Protein AF-M1CXF5-F1 (afdb_monomer)

Structure (mmCIF, N/CA/C/O backbone):
data_AF-M1CXF5-F1
#
_entry.id   AF-M1CXF5-F1
#
loop_
_atom_site.group_PDB
_atom_site.id
_atom_site.type_symbol
_atom_site.label_atom_id
_atom_site.label_alt_id
_atom_site.label_comp_id
_atom_site.label_asym_id
_a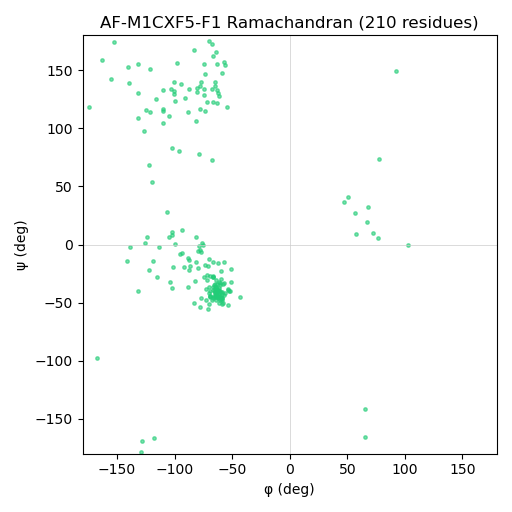tom_site.label_entity_id
_atom_site.label_seq_id
_atom_site.pdbx_PDB_ins_code
_atom_site.Cartn_x
_atom_site.Cartn_y
_atom_site.Cartn_z
_atom_site.occupancy
_atom_site.B_iso_or_equiv
_atom_site.auth_seq_id
_atom_site.auth_comp_id
_atom_site.auth_asym_id
_atom_site.auth_atom_id
_atom_site.pdbx_PDB_model_num
ATOM 1 N N . MET A 1 1 ? 1.920 -16.937 -15.731 1.00 43.12 1 MET A N 1
ATOM 2 C CA . MET A 1 1 ? 2.975 -15.925 -15.963 1.00 43.12 1 MET A CA 1
ATOM 3 C C . MET A 1 1 ? 2.474 -14.984 -17.051 1.00 43.12 1 MET A C 1
ATOM 5 O O . MET A 1 1 ? 1.756 -15.456 -17.922 1.00 43.12 1 MET A O 1
ATOM 9 N N . GLY A 1 2 ? 2.684 -13.674 -16.898 1.00 56.12 2 GLY A N 1
ATOM 10 C CA . GLY A 1 2 ? 1.892 -12.614 -17.543 1.00 56.12 2 GLY A CA 1
ATOM 11 C C . GLY A 1 2 ? 0.545 -12.399 -16.844 1.00 56.12 2 GLY A C 1
ATOM 12 O O . GLY A 1 2 ? -0.491 -12.877 -17.303 1.00 56.12 2 GLY A O 1
ATOM 13 N N . GLY A 1 3 ? 0.564 -11.775 -15.659 1.00 66.88 3 GLY A N 1
ATOM 14 C CA . GLY A 1 3 ? -0.661 -11.498 -14.896 1.00 66.88 3 GLY A CA 1
ATOM 15 C C . GLY A 1 3 ? -1.566 -10.565 -15.686 1.00 66.88 3 GLY A C 1
ATOM 16 O O . GLY A 1 3 ? -1.095 -9.556 -16.183 1.00 66.88 3 GLY A O 1
ATOM 17 N N . LYS A 1 4 ? -2.847 -10.890 -15.845 1.00 78.56 4 LYS A N 1
ATOM 18 C CA . LYS A 1 4 ? -3.780 -9.999 -16.541 1.00 78.56 4 LYS A CA 1
ATOM 19 C C . LYS A 1 4 ? -4.181 -8.856 -15.606 1.00 78.56 4 LYS A C 1
ATOM 21 O O . LYS A 1 4 ? -4.436 -9.126 -14.432 1.00 78.56 4 LYS A O 1
ATOM 26 N N . PRO A 1 5 ? -4.294 -7.611 -16.097 1.00 81.62 5 PRO A N 1
ATOM 27 C CA . PRO A 1 5 ? -4.850 -6.520 -15.310 1.00 81.62 5 PRO A CA 1
ATOM 28 C C . PRO A 1 5 ? -6.236 -6.887 -14.786 1.00 81.62 5 PRO A C 1
ATOM 30 O O . PRO A 1 5 ? -7.158 -7.164 -15.551 1.00 81.62 5 PRO A O 1
ATOM 33 N N . THR A 1 6 ? -6.359 -6.918 -13.462 1.00 82.19 6 THR A N 1
ATOM 34 C CA . THR A 1 6 ? -7.580 -7.345 -12.763 1.00 82.19 6 THR A CA 1
ATOM 35 C C . THR A 1 6 ? -8.555 -6.193 -12.527 1.00 82.19 6 THR A C 1
ATOM 37 O O . THR A 1 6 ? -9.686 -6.419 -12.113 1.00 82.19 6 THR A O 1
ATOM 40 N N . GLY A 1 7 ? -8.106 -4.950 -12.744 1.00 80.12 7 GLY A N 1
ATOM 41 C CA . GLY A 1 7 ? -8.813 -3.739 -12.324 1.00 80.12 7 GLY A CA 1
ATOM 42 C C . GLY A 1 7 ? -8.692 -3.435 -10.825 1.00 80.12 7 GLY A C 1
ATOM 43 O O . GLY A 1 7 ? -9.315 -2.494 -10.351 1.00 80.12 7 GLY A O 1
ATOM 44 N N . ARG A 1 8 ? -7.889 -4.199 -10.068 1.00 85.19 8 ARG A N 1
ATOM 45 C CA . ARG A 1 8 ? -7.800 -4.110 -8.597 1.00 85.19 8 ARG A CA 1
ATOM 46 C C . ARG A 1 8 ? -6.513 -3.442 -8.109 1.00 85.19 8 ARG A C 1
ATOM 48 O O . ARG A 1 8 ? -6.020 -3.782 -7.043 1.00 85.19 8 ARG A O 1
ATOM 55 N N . PHE A 1 9 ? -5.929 -2.543 -8.908 1.00 87.69 9 PHE A N 1
ATOM 56 C CA . PHE A 1 9 ? -4.638 -1.886 -8.627 1.00 87.69 9 PHE A CA 1
ATOM 57 C C . PHE A 1 9 ? -3.454 -2.859 -8.423 1.00 87.69 9 PHE A C 1
ATOM 59 O O . PHE A 1 9 ? -2.367 -2.455 -8.047 1.00 87.69 9 PHE A O 1
ATOM 66 N N . THR A 1 10 ? -3.624 -4.153 -8.690 1.00 92.00 10 THR A N 1
ATOM 67 C CA . THR A 1 10 ? -2.583 -5.178 -8.555 1.00 92.00 10 THR A CA 1
ATOM 68 C C . THR A 1 10 ? -2.850 -6.334 -9.524 1.00 92.00 10 THR A C 1
ATOM 70 O O . THR A 1 10 ? -3.890 -6.373 -10.192 1.00 92.00 10 THR A O 1
ATOM 73 N N . ASN A 1 11 ? -1.936 -7.298 -9.621 1.00 91.75 11 ASN A N 1
ATOM 74 C CA . ASN A 1 11 ? -2.091 -8.469 -10.494 1.00 91.75 11 ASN A CA 1
ATOM 75 C C . ASN A 1 11 ? -3.040 -9.548 -9.949 1.00 91.75 11 ASN A C 1
ATOM 77 O O . ASN A 1 11 ? -3.301 -10.502 -10.679 1.00 91.75 11 ASN A O 1
ATOM 81 N N . ALA A 1 12 ? -3.541 -9.421 -8.713 1.00 92.19 12 ALA A N 1
ATOM 82 C CA . ALA A 1 12 ? -4.518 -10.338 -8.114 1.00 92.19 12 ALA A CA 1
ATOM 83 C C . ALA A 1 12 ? -5.142 -9.789 -6.809 1.00 92.19 12 ALA A C 1
ATOM 85 O O . ALA A 1 12 ? -6.103 -9.012 -6.865 1.00 92.19 12 ALA A O 1
ATOM 86 N N . LYS A 1 13 ? -4.628 -10.194 -5.638 1.00 93.62 13 LYS A N 1
ATOM 87 C CA . LYS A 1 13 ? -5.158 -9.805 -4.319 1.00 93.62 13 LYS A CA 1
ATOM 88 C C . LYS A 1 13 ? -4.546 -8.493 -3.822 1.00 93.62 13 LYS A C 1
ATOM 90 O O . LYS A 1 13 ? -3.335 -8.293 -3.868 1.00 93.62 13 LYS A O 1
ATOM 95 N N . THR A 1 14 ? -5.405 -7.607 -3.335 1.00 93.56 14 THR A N 1
ATOM 96 C CA . THR A 1 14 ? -5.056 -6.351 -2.661 1.00 93.56 14 THR A CA 1
ATOM 97 C C . THR A 1 14 ? -4.744 -6.612 -1.182 1.00 93.56 14 THR A C 1
ATOM 99 O O . THR A 1 14 ? -5.109 -7.673 -0.664 1.00 93.56 14 THR A O 1
ATOM 102 N N . PRO A 1 15 ? -4.154 -5.648 -0.449 1.00 93.88 15 PRO A N 1
ATOM 103 C CA . PRO A 1 15 ? -3.938 -5.792 0.989 1.00 93.88 15 PRO A CA 1
ATOM 104 C C . PRO A 1 15 ? -5.201 -6.148 1.770 1.00 93.88 15 PRO A C 1
ATOM 106 O O . PRO A 1 15 ? -5.146 -6.994 2.655 1.00 93.88 15 PRO A O 1
ATOM 109 N N . SER A 1 16 ? -6.353 -5.558 1.423 1.00 92.94 16 SER A N 1
ATOM 110 C CA . SER A 1 16 ? -7.601 -5.864 2.125 1.00 92.94 16 SER A CA 1
ATOM 111 C C . SER A 1 16 ? -8.042 -7.306 1.916 1.00 92.94 16 SER A C 1
ATOM 113 O O . SER A 1 16 ? -8.577 -7.892 2.848 1.00 92.94 16 SER A O 1
ATOM 115 N N . ASP A 1 17 ? -7.800 -7.883 0.732 1.00 94.94 17 ASP A N 1
ATOM 116 C CA . ASP A 1 17 ? -8.117 -9.292 0.467 1.00 94.94 17 ASP A CA 1
ATOM 117 C C . ASP A 1 17 ? -7.207 -10.219 1.253 1.00 94.94 17 ASP A C 1
ATOM 119 O O . ASP A 1 17 ? -7.678 -11.177 1.849 1.00 94.94 17 ASP A O 1
ATOM 123 N N . LEU A 1 18 ? -5.906 -9.923 1.255 1.00 95.69 18 LEU A N 1
ATOM 124 C CA . LEU A 1 18 ? -4.920 -10.718 1.977 1.00 95.69 18 LEU A CA 1
ATOM 125 C C . LEU A 1 18 ? -5.231 -10.719 3.476 1.00 95.69 18 LEU A C 1
ATOM 127 O O . LEU A 1 18 ? -5.290 -11.785 4.071 1.00 95.69 18 LEU A O 1
ATOM 131 N N . ILE A 1 19 ? -5.544 -9.560 4.063 1.00 93.38 19 ILE A N 1
ATOM 132 C CA . ILE A 1 19 ? -5.895 -9.459 5.486 1.00 93.38 19 ILE A CA 1
ATOM 133 C C . ILE A 1 19 ? -7.115 -10.324 5.828 1.00 93.38 19 ILE A C 1
ATOM 135 O O . ILE A 1 19 ? -7.050 -11.113 6.764 1.00 93.38 19 ILE A O 1
ATOM 139 N N . VAL A 1 20 ? -8.230 -10.216 5.093 1.00 93.50 20 VAL A N 1
ATOM 140 C CA . VAL A 1 20 ? -9.425 -11.024 5.422 1.00 93.50 20 VAL 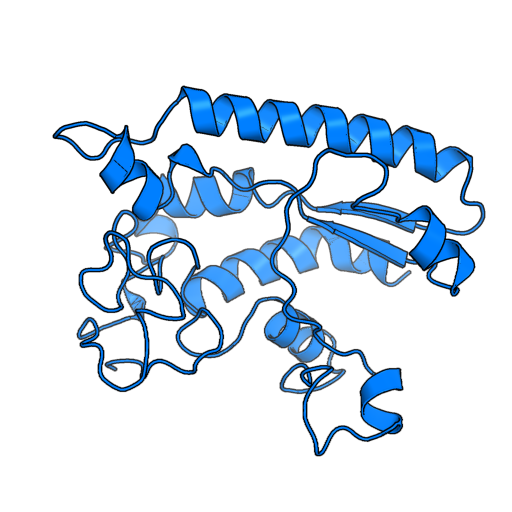A CA 1
ATOM 141 C C . VAL A 1 20 ? -9.247 -12.508 5.139 1.00 93.50 20 VAL A C 1
ATOM 143 O O . VAL A 1 20 ? -9.888 -13.322 5.804 1.00 93.50 20 VAL A O 1
ATOM 146 N N . ASN A 1 21 ? -8.381 -12.853 4.188 1.00 94.56 21 ASN A N 1
ATOM 147 C CA . ASN A 1 21 ? -8.044 -14.233 3.875 1.00 94.56 21 ASN A CA 1
ATOM 148 C C . ASN A 1 21 ? -7.226 -14.866 5.006 1.00 94.56 21 ASN A C 1
ATOM 150 O O . ASN A 1 21 ? -7.631 -15.895 5.537 1.00 94.56 21 ASN A O 1
ATOM 154 N N . GLU A 1 22 ? -6.154 -14.199 5.443 1.00 92.75 22 GLU A N 1
ATOM 155 C CA . GLU A 1 22 ? -5.297 -14.659 6.546 1.00 92.75 22 GLU A CA 1
ATOM 156 C C . GLU A 1 22 ? -6.052 -14.719 7.885 1.00 92.75 22 GLU A C 1
ATOM 158 O O . GLU A 1 22 ? -5.787 -15.579 8.720 1.00 92.75 22 GLU A O 1
ATOM 163 N N . LEU A 1 23 ? -7.049 -13.849 8.086 1.00 91.81 23 LEU A N 1
ATOM 164 C CA . LEU A 1 23 ? -7.933 -13.899 9.256 1.00 91.81 23 LEU A CA 1
ATOM 165 C C . LEU A 1 23 ? -9.039 -14.967 9.156 1.00 91.81 23 LEU A C 1
ATOM 167 O O . LEU A 1 23 ? -9.846 -15.089 10.076 1.00 91.81 23 LEU A O 1
ATOM 171 N N . GLY A 1 24 ? -9.123 -15.716 8.052 1.00 93.94 24 GLY A N 1
ATOM 172 C CA . GLY A 1 24 ? -10.146 -16.744 7.840 1.00 93.94 24 GLY A CA 1
ATOM 173 C C . GLY A 1 24 ? -11.572 -16.196 7.692 1.00 93.94 24 GLY A C 1
ATOM 174 O O . GLY A 1 24 ? -12.534 -16.935 7.885 1.00 93.94 24 GLY A O 1
ATOM 175 N N . ILE A 1 25 ? -11.726 -14.908 7.367 1.00 93.50 25 ILE A N 1
ATOM 176 C CA . ILE A 1 25 ? -13.029 -14.234 7.267 1.00 93.50 25 ILE A CA 1
ATOM 177 C C . ILE A 1 25 ? -13.666 -14.488 5.897 1.00 93.50 25 ILE A C 1
ATOM 179 O O . ILE A 1 25 ? -14.838 -14.851 5.811 1.00 93.50 25 ILE A O 1
ATOM 183 N N . LYS A 1 26 ? -12.913 -14.257 4.815 1.00 93.94 26 LYS A N 1
ATOM 184 C CA . LYS A 1 26 ? -13.350 -14.486 3.427 1.00 93.94 26 LYS A CA 1
ATOM 185 C C . LYS A 1 26 ? -12.151 -14.534 2.485 1.00 93.94 26 LYS A C 1
ATOM 187 O O . LYS A 1 26 ? -11.094 -13.997 2.793 1.00 93.94 26 LYS A O 1
ATOM 192 N N . GLU A 1 27 ? -12.317 -15.144 1.313 1.00 93.06 27 GLU A N 1
ATOM 193 C CA . GLU A 1 27 ? -11.209 -15.285 0.361 1.00 93.06 27 GLU A CA 1
ATOM 194 C C . GLU A 1 27 ? -10.773 -13.946 -0.262 1.00 93.06 27 GLU A C 1
ATOM 196 O O . GLU A 1 27 ? -9.575 -13.715 -0.459 1.00 93.06 27 GLU A O 1
ATOM 201 N N . VAL A 1 28 ? -11.753 -13.097 -0.587 1.00 92.81 28 VAL A N 1
ATOM 202 C CA . VAL A 1 28 ? -11.601 -11.803 -1.262 1.00 92.81 28 VAL A CA 1
ATOM 203 C C . VAL A 1 28 ? -12.548 -10.801 -0.605 1.00 92.81 28 VAL A C 1
ATOM 205 O O . VAL A 1 28 ? -13.693 -11.128 -0.296 1.00 92.81 28 VAL A O 1
ATOM 208 N N . MET A 1 29 ? -12.076 -9.575 -0.399 1.00 93.81 29 MET A N 1
ATOM 209 C CA . MET A 1 29 ? -12.869 -8.479 0.135 1.00 93.81 29 MET A CA 1
ATOM 210 C C . MET A 1 29 ? -13.886 -7.998 -0.904 1.00 93.81 29 MET A C 1
ATOM 212 O O . MET A 1 29 ? -13.516 -7.562 -1.998 1.00 93.81 29 MET A O 1
ATOM 216 N N . SER A 1 30 ? -15.169 -8.031 -0.544 1.00 94.00 30 SER A N 1
ATOM 217 C CA . SER A 1 30 ? -16.257 -7.535 -1.388 1.00 94.00 30 SER A CA 1
ATOM 218 C C . SER A 1 30 ? -16.137 -6.023 -1.594 1.00 94.00 30 SER A C 1
ATOM 220 O O . SER A 1 30 ? -15.815 -5.287 -0.659 1.00 94.00 30 SER A O 1
ATOM 222 N N . ALA A 1 31 ? -16.409 -5.541 -2.806 1.00 91.75 31 ALA A N 1
ATOM 223 C CA . ALA A 1 31 ? -16.462 -4.108 -3.074 1.00 91.75 31 ALA A CA 1
ATOM 224 C C . ALA A 1 31 ? -17.791 -3.529 -2.568 1.00 91.75 31 ALA A C 1
ATOM 226 O O . ALA A 1 31 ? -18.849 -4.104 -2.802 1.00 91.75 31 ALA A O 1
ATOM 227 N N . TYR A 1 32 ? -17.751 -2.374 -1.905 1.00 91.62 32 TYR A N 1
ATOM 228 C CA . TYR A 1 32 ? -18.950 -1.727 -1.361 1.00 91.62 32 TYR A CA 1
ATOM 229 C C . TYR A 1 32 ? -19.975 -1.350 -2.446 1.00 91.62 32 TYR A C 1
ATOM 231 O O . TYR A 1 32 ? -21.174 -1.373 -2.199 1.00 91.62 32 TYR A O 1
ATOM 239 N N . LEU A 1 33 ? -19.502 -1.015 -3.651 1.00 90.88 33 LEU A N 1
ATOM 240 C CA . LEU A 1 33 ? -20.344 -0.642 -4.794 1.00 90.88 33 LEU A CA 1
ATOM 241 C C . LEU A 1 33 ? -20.681 -1.826 -5.719 1.00 90.88 33 LEU A C 1
ATOM 243 O O . LEU A 1 33 ? -21.143 -1.607 -6.837 1.00 90.88 33 LEU A O 1
ATOM 247 N N . ASP A 1 34 ? -20.426 -3.068 -5.298 1.00 91.38 34 ASP A N 1
ATOM 248 C CA . ASP A 1 34 ? -20.822 -4.248 -6.071 1.00 91.38 34 ASP A CA 1
ATOM 249 C C . ASP A 1 34 ? -22.363 -4.357 -6.111 1.00 91.38 34 ASP A C 1
ATOM 251 O O . ASP A 1 34 ? -22.988 -4.429 -5.049 1.00 91.38 34 ASP A O 1
ATOM 255 N N . PRO A 1 35 ? -23.006 -4.382 -7.298 1.00 93.69 35 PRO A N 1
ATOM 256 C CA . PRO A 1 35 ? -24.461 -4.509 -7.402 1.00 93.69 35 PRO A CA 1
ATOM 257 C C . PRO A 1 35 ? -25.010 -5.830 -6.836 1.00 93.69 35 PRO A C 1
ATOM 259 O O . PRO A 1 35 ? -26.213 -5.928 -6.601 1.00 93.69 35 PRO A O 1
ATOM 262 N N . TYR A 1 36 ? -24.157 -6.833 -6.612 1.00 94.44 36 TYR A N 1
ATOM 263 C CA . TYR A 1 36 ? -24.523 -8.123 -6.023 1.00 94.44 36 TYR A CA 1
ATOM 264 C C . TYR A 1 36 ? -24.141 -8.248 -4.541 1.00 94.44 36 TYR A C 1
ATOM 266 O O . TYR A 1 36 ? -24.257 -9.335 -3.968 1.00 94.44 36 TYR A O 1
ATOM 274 N N . LEU A 1 37 ? -23.695 -7.159 -3.905 1.00 94.75 37 LEU A N 1
ATOM 275 C CA . LEU A 1 37 ? -23.328 -7.145 -2.493 1.00 94.75 37 LEU A CA 1
ATOM 276 C C . LEU A 1 37 ? -24.532 -7.489 -1.606 1.00 94.75 37 LEU A C 1
ATOM 278 O O . LEU A 1 37 ? -25.586 -6.854 -1.683 1.00 94.75 37 LEU A O 1
ATOM 282 N N . ARG A 1 38 ? -24.375 -8.467 -0.711 1.00 93.94 38 ARG A N 1
ATOM 283 C CA . ARG A 1 38 ? -25.417 -8.843 0.252 1.00 93.94 38 ARG A CA 1
ATOM 284 C C . ARG A 1 38 ? -25.148 -8.193 1.600 1.00 93.94 38 ARG A C 1
ATOM 286 O O . ARG A 1 38 ? -24.009 -7.927 1.976 1.00 93.94 38 ARG A O 1
ATOM 293 N N . VAL A 1 39 ? -26.202 -8.031 2.397 1.00 92.75 39 VAL A N 1
ATOM 294 C CA . VAL A 1 39 ? -26.096 -7.504 3.770 1.00 92.75 39 VAL A CA 1
ATOM 295 C C . VAL A 1 39 ? -25.139 -8.337 4.634 1.00 92.75 39 VAL A C 1
ATOM 297 O O . VAL A 1 39 ? -24.426 -7.790 5.470 1.00 92.75 39 VAL A O 1
ATOM 300 N N . GLU A 1 40 ? -25.061 -9.650 4.410 1.00 91.94 40 GLU A N 1
ATOM 301 C CA . GLU A 1 40 ? -24.116 -10.525 5.120 1.00 91.94 40 GLU A CA 1
ATOM 302 C C . GLU A 1 40 ? -22.647 -10.236 4.776 1.00 91.94 40 GLU A C 1
ATOM 304 O O . GLU A 1 40 ? -21.757 -10.400 5.614 1.00 91.94 40 GLU A O 1
ATOM 309 N N . ASP A 1 41 ? -22.385 -9.730 3.571 1.00 92.38 41 ASP A N 1
ATOM 310 C CA . ASP A 1 41 ? -21.040 -9.349 3.158 1.00 92.38 41 ASP A CA 1
ATOM 311 C C . ASP A 1 41 ? -20.589 -8.072 3.899 1.00 92.38 41 ASP A C 1
ATOM 313 O O . ASP A 1 41 ? -19.411 -7.961 4.243 1.00 92.38 41 ASP A O 1
ATOM 317 N N . LEU A 1 42 ? -21.524 -7.171 4.254 1.00 91.81 42 LEU A N 1
ATOM 318 C CA . LEU A 1 42 ? -21.254 -5.982 5.083 1.00 91.81 42 LEU A CA 1
ATOM 319 C C . LEU A 1 42 ? -20.769 -6.354 6.489 1.00 91.81 42 LEU A C 1
ATOM 321 O O . LEU A 1 42 ? -19.862 -5.711 7.016 1.00 91.81 42 LEU A O 1
ATOM 325 N N . LYS A 1 43 ? -21.336 -7.410 7.088 1.00 90.12 43 LYS A N 1
ATOM 326 C CA . LYS A 1 43 ? -20.975 -7.861 8.446 1.00 90.12 43 LYS A CA 1
ATOM 327 C C . LYS A 1 43 ? -19.544 -8.390 8.531 1.00 90.12 43 LYS A C 1
ATOM 329 O O . LYS A 1 43 ? -18.925 -8.332 9.586 1.00 90.12 43 LYS A O 1
ATOM 334 N N . THR A 1 44 ? -19.026 -8.898 7.417 1.00 91.44 44 THR A N 1
ATOM 335 C CA . THR A 1 44 ? -17.684 -9.483 7.302 1.00 91.44 44 THR A CA 1
ATOM 336 C C . THR A 1 44 ? -16.684 -8.530 6.633 1.00 91.44 44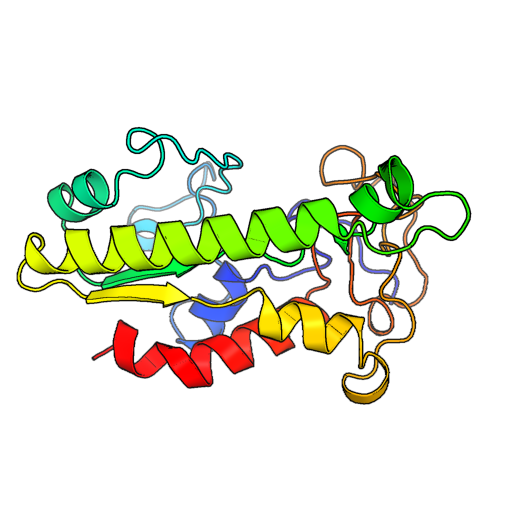 THR A C 1
ATOM 338 O O . THR A 1 44 ? -15.570 -8.934 6.304 1.00 91.44 44 THR A O 1
ATOM 341 N N . GLY A 1 45 ? -17.065 -7.260 6.442 1.00 90.31 45 GLY A N 1
ATOM 342 C CA . GLY A 1 45 ? -16.219 -6.198 5.901 1.00 90.31 45 GLY A CA 1
ATOM 343 C C . GLY A 1 45 ? -16.314 -6.026 4.383 1.00 90.31 45 GLY A C 1
ATOM 344 O O . GLY A 1 45 ? -16.535 -6.981 3.634 1.00 90.31 45 GLY A O 1
ATOM 345 N N . VAL A 1 46 ? -16.116 -4.785 3.935 1.00 93.62 46 VAL A N 1
ATOM 346 C CA . VAL A 1 46 ? -16.159 -4.366 2.526 1.00 93.62 46 VAL A CA 1
ATOM 347 C C . VAL A 1 46 ? -15.066 -3.349 2.217 1.00 93.62 46 VAL A C 1
ATOM 349 O O . VAL A 1 46 ? -14.636 -2.592 3.087 1.00 93.62 46 VAL A O 1
ATOM 352 N N . SER A 1 47 ? -14.633 -3.311 0.958 1.00 91.31 47 SER A N 1
ATOM 353 C CA . SER A 1 47 ? -13.695 -2.318 0.440 1.00 91.31 47 SER A CA 1
ATOM 354 C C . SER A 1 47 ? -14.439 -1.221 -0.309 1.00 91.31 47 SER A C 1
ATOM 356 O O . SER A 1 47 ? -15.145 -1.483 -1.281 1.00 91.31 47 SER A O 1
ATOM 358 N N . PHE A 1 48 ? -14.248 0.026 0.113 1.00 87.62 48 PHE A N 1
ATOM 359 C CA . PHE A 1 48 ? -14.794 1.195 -0.581 1.00 87.62 48 PHE A CA 1
ATOM 360 C C . PHE A 1 48 ? -13.939 1.626 -1.780 1.00 87.62 48 PHE A C 1
ATOM 362 O O . PHE A 1 48 ? -14.412 2.407 -2.597 1.00 87.62 48 PHE A O 1
ATOM 369 N N . ALA A 1 49 ? -12.692 1.138 -1.876 1.00 78.44 49 ALA A N 1
ATOM 370 C CA . ALA A 1 49 ? -11.727 1.498 -2.922 1.00 78.44 49 ALA A CA 1
ATOM 371 C C . ALA A 1 49 ? -11.620 3.020 -3.177 1.00 78.44 49 ALA A C 1
ATOM 373 O O . ALA A 1 49 ? -11.465 3.467 -4.312 1.00 78.44 49 ALA A O 1
ATOM 374 N N . SER A 1 50 ? -11.727 3.822 -2.113 1.00 70.19 50 SER A N 1
ATOM 375 C CA . SER A 1 50 ? -11.673 5.280 -2.203 1.00 70.19 50 SER A CA 1
ATOM 376 C C . SER A 1 50 ? -10.228 5.766 -2.295 1.00 70.19 50 SER A C 1
ATOM 378 O O . SER A 1 50 ? -9.375 5.359 -1.505 1.00 70.19 50 SER A O 1
ATOM 380 N N . GLY A 1 51 ? -9.964 6.648 -3.259 1.00 61.34 51 GLY A N 1
ATOM 381 C CA . GLY A 1 51 ? -8.697 7.349 -3.419 1.00 61.34 51 GLY A CA 1
ATOM 382 C C . GLY A 1 51 ? -8.836 8.800 -2.972 1.00 61.34 51 GLY A C 1
ATOM 383 O O . GLY A 1 51 ? -9.498 9.594 -3.633 1.00 61.34 51 GLY A O 1
ATOM 384 N N . GLY A 1 52 ? -8.197 9.151 -1.860 1.00 55.84 52 GLY A N 1
ATOM 385 C CA . GLY A 1 52 ? -8.110 10.523 -1.372 1.00 55.84 52 GLY A CA 1
ATOM 386 C C . GLY A 1 52 ? -7.188 10.590 -0.163 1.00 55.84 52 GLY A C 1
ATOM 387 O O . GLY A 1 52 ? -7.447 9.951 0.850 1.00 55.84 52 GLY A O 1
ATOM 388 N N . CYS A 1 53 ? -6.093 11.340 -0.270 1.00 48.69 53 CYS A N 1
ATOM 389 C CA . CYS A 1 53 ? -5.225 11.658 0.857 1.00 48.69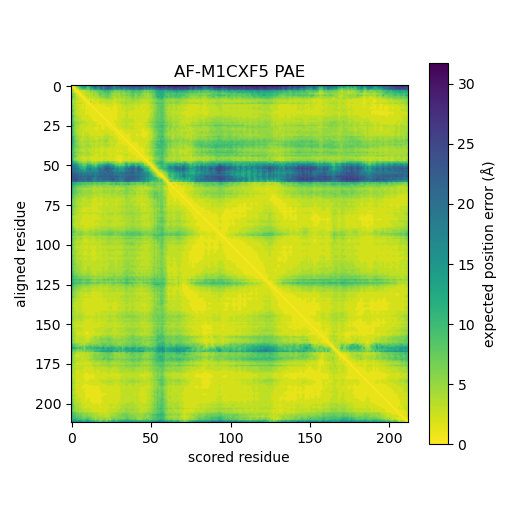 53 CYS A CA 1
ATOM 390 C C . CYS A 1 53 ? -5.390 13.145 1.180 1.00 48.69 53 CYS A C 1
ATOM 392 O O . CYS A 1 53 ? -4.900 14.010 0.457 1.00 48.69 53 CYS A O 1
ATOM 394 N N . GLY A 1 54 ? -6.110 13.455 2.251 1.00 50.81 54 GLY A N 1
ATOM 395 C CA . GLY A 1 54 ? -6.112 14.792 2.826 1.00 50.81 54 GLY A CA 1
ATOM 396 C C . GLY A 1 54 ? -5.399 14.760 4.171 1.00 50.81 54 GLY A C 1
ATOM 397 O O . GLY A 1 54 ? -5.660 13.891 4.998 1.00 50.81 54 GLY A O 1
ATOM 398 N N . PHE A 1 55 ? -4.489 15.708 4.396 1.00 51.50 55 PHE A N 1
ATOM 399 C CA . PHE A 1 55 ? -4.029 16.051 5.748 1.00 51.50 55 PHE A CA 1
ATOM 400 C C . PHE A 1 55 ? -5.058 16.939 6.473 1.00 51.50 55 PHE A C 1
ATOM 402 O O . PHE A 1 55 ? -4.881 17.274 7.640 1.00 51.50 55 PHE A O 1
ATOM 409 N N . ASP A 1 56 ? -6.133 17.341 5.785 1.00 52.72 56 ASP A N 1
ATOM 410 C CA . ASP A 1 56 ? -7.218 18.097 6.395 1.00 52.72 56 ASP A CA 1
ATOM 411 C C . ASP A 1 56 ? -7.883 17.224 7.479 1.00 52.72 56 ASP A C 1
ATOM 413 O O . ASP A 1 56 ? -8.380 16.137 7.154 1.00 52.72 56 ASP A O 1
ATOM 417 N N . PRO A 1 57 ? -7.920 17.674 8.747 1.00 50.41 57 PRO A N 1
ATOM 418 C CA . PRO A 1 57 ? -8.609 16.986 9.839 1.00 50.41 57 PRO A CA 1
ATOM 419 C C . PRO A 1 57 ? -10.069 16.613 9.528 1.00 50.41 57 PRO A C 1
ATOM 421 O O . PRO A 1 57 ? -10.613 15.706 10.150 1.00 50.41 57 PRO A O 1
ATOM 424 N N . GLN A 1 58 ? -10.699 17.275 8.553 1.00 46.03 58 GLN A N 1
ATOM 425 C CA . GLN A 1 58 ? -12.057 16.987 8.087 1.00 46.03 58 GLN A CA 1
ATOM 426 C C . GLN A 1 58 ? -12.137 15.785 7.130 1.00 46.03 58 GLN A C 1
ATOM 428 O O . GLN A 1 58 ? -13.206 15.203 6.969 1.00 46.03 58 GLN A O 1
ATOM 433 N N . THR A 1 59 ? -11.027 15.386 6.499 1.00 51.44 59 THR A N 1
ATOM 434 C CA . THR A 1 59 ? -11.000 14.338 5.455 1.00 51.44 59 THR A CA 1
ATOM 435 C C . THR A 1 59 ? -10.729 12.928 5.982 1.00 51.44 59 THR A C 1
ATOM 437 O O . THR A 1 59 ? -11.080 11.955 5.321 1.00 51.44 59 THR A O 1
ATOM 440 N N . SER A 1 60 ? -10.174 12.790 7.191 1.00 59.84 60 SER A N 1
ATOM 441 C CA . SER A 1 60 ? -9.991 11.500 7.873 1.00 59.84 60 SER A CA 1
ATOM 442 C C . SER A 1 60 ? -10.692 11.510 9.228 1.00 59.84 60 SER A C 1
ATOM 444 O O . SER A 1 60 ? -10.066 11.507 10.286 1.00 59.84 60 SER A O 1
ATOM 446 N N . SER A 1 61 ? -12.025 11.547 9.230 1.00 69.38 61 SER A N 1
ATOM 447 C CA . SER A 1 61 ? -12.746 11.574 10.502 1.00 69.38 61 SER A CA 1
ATOM 448 C C . SER A 1 61 ? -12.814 10.182 11.134 1.00 69.38 61 SER A C 1
ATOM 450 O O . SER A 1 61 ? -13.838 9.500 11.122 1.00 69.38 61 SER A O 1
ATOM 452 N N . ILE A 1 62 ? -11.702 9.767 11.747 1.00 78.19 62 ILE A N 1
ATOM 453 C CA . ILE A 1 62 ? -11.645 8.644 12.694 1.00 78.19 62 ILE A CA 1
ATOM 454 C C . ILE A 1 62 ? -12.726 8.823 13.777 1.00 78.19 62 ILE A C 1
ATOM 456 O O . ILE A 1 62 ? -13.318 7.850 14.241 1.00 78.19 62 ILE A O 1
ATOM 460 N N . ALA A 1 63 ? -13.040 10.075 14.127 1.00 78.38 63 ALA A N 1
ATOM 461 C CA . ALA A 1 63 ? -14.139 10.418 15.018 1.00 78.38 63 ALA A CA 1
ATOM 462 C C . ALA A 1 63 ? -15.521 10.030 14.453 1.00 78.38 63 ALA A C 1
ATOM 464 O O . ALA A 1 63 ? -16.343 9.525 15.212 1.00 78.38 63 ALA A O 1
ATOM 465 N N . GLU A 1 64 ? -15.789 10.206 13.153 1.00 83.62 64 GLU A N 1
ATOM 466 C CA . GLU A 1 64 ? -17.036 9.726 12.530 1.00 83.62 64 GLU A CA 1
ATOM 467 C C . GLU A 1 64 ? -17.106 8.194 12.537 1.00 83.62 64 GLU A C 1
ATOM 469 O O . GLU A 1 64 ? -18.115 7.637 12.965 1.00 83.62 64 GLU A O 1
ATOM 474 N N . LEU A 1 65 ? -16.024 7.492 12.168 1.00 86.12 65 LEU A N 1
ATOM 475 C CA . LEU A 1 65 ? -15.989 6.022 12.253 1.00 86.12 65 LEU A CA 1
ATOM 476 C C . LEU A 1 65 ? -16.292 5.538 13.679 1.00 86.12 65 LEU A C 1
ATOM 478 O O . LEU A 1 65 ? -17.065 4.599 13.871 1.00 86.12 65 LEU A O 1
ATOM 482 N N . TYR A 1 66 ? -15.734 6.209 14.687 1.00 87.94 66 TYR A N 1
ATOM 483 C CA . TYR A 1 66 ? -16.003 5.910 16.090 1.00 87.94 66 TYR A CA 1
ATOM 484 C C . TYR A 1 66 ? -17.469 6.157 16.488 1.00 87.94 66 TYR A C 1
ATOM 486 O O . TYR A 1 66 ? -18.064 5.313 17.171 1.00 87.94 66 TYR A O 1
ATOM 494 N N . LYS A 1 67 ? -18.075 7.271 16.045 1.00 88.81 67 LYS A N 1
ATOM 495 C CA . LYS A 1 67 ? -19.508 7.562 16.254 1.00 88.81 67 LYS A CA 1
ATOM 496 C C . LYS A 1 67 ? -20.403 6.498 15.616 1.00 88.81 67 LYS A C 1
ATOM 498 O O . LYS A 1 67 ? -21.419 6.140 16.201 1.00 88.81 67 LYS A O 1
ATOM 503 N N . LEU A 1 68 ? -19.992 5.953 14.471 1.00 89.62 68 LEU A N 1
ATOM 504 C CA . LEU A 1 68 ? -20.663 4.845 13.784 1.00 89.62 68 LEU A CA 1
ATOM 505 C C . LEU A 1 68 ? -20.417 3.472 14.437 1.00 89.62 68 LEU A C 1
ATOM 507 O O . LEU A 1 68 ? -20.918 2.462 13.952 1.00 89.62 68 LEU A O 1
ATOM 511 N N . GLY A 1 69 ? -19.670 3.416 15.545 1.00 91.19 69 GLY A N 1
ATOM 512 C CA . GLY A 1 69 ? -19.467 2.202 16.335 1.00 91.19 69 GLY A CA 1
ATOM 513 C C . GLY A 1 69 ? -18.116 1.518 16.134 1.00 91.19 69 GLY A C 1
ATOM 514 O O . GLY A 1 69 ? -17.851 0.524 16.808 1.00 91.19 69 GLY A O 1
ATOM 515 N N . ALA A 1 70 ? -17.226 2.039 15.282 1.00 90.31 70 ALA A N 1
ATOM 516 C CA . ALA A 1 70 ? -15.884 1.478 15.155 1.00 90.31 70 ALA A CA 1
ATOM 517 C C . ALA A 1 70 ? -15.118 1.610 16.482 1.00 90.31 70 ALA A C 1
ATOM 519 O O . ALA A 1 70 ? -15.115 2.663 17.128 1.00 90.31 70 ALA A O 1
ATOM 520 N N . ARG A 1 71 ? -14.473 0.522 16.910 1.00 92.62 71 ARG A N 1
ATOM 521 C CA . ARG A 1 71 ? -13.654 0.487 18.135 1.00 92.62 71 ARG A CA 1
ATOM 522 C C . ARG A 1 71 ? -12.215 0.073 17.886 1.00 92.62 71 ARG A C 1
ATOM 524 O O . ARG A 1 71 ? -11.365 0.428 18.685 1.00 92.62 71 ARG A O 1
ATOM 531 N N . LYS A 1 72 ? -11.919 -0.621 16.789 1.00 92.81 72 LYS A N 1
ATOM 532 C CA . LYS A 1 72 ? -10.557 -1.010 16.410 1.00 92.81 72 LYS A CA 1
ATOM 533 C C . LYS A 1 72 ? -10.266 -0.411 15.039 1.00 92.81 72 LYS A C 1
ATOM 535 O O . LYS A 1 72 ? -10.954 -0.736 14.075 1.00 92.81 72 LYS A O 1
ATOM 540 N N . ILE A 1 73 ? -9.328 0.532 14.976 1.00 90.75 73 ILE A N 1
ATOM 541 C CA . ILE A 1 73 ? -9.066 1.356 13.792 1.00 90.75 73 ILE A CA 1
ATOM 542 C C . ILE A 1 73 ? -7.561 1.353 13.514 1.00 90.75 73 ILE A C 1
ATOM 544 O O . ILE A 1 73 ? -6.771 1.951 14.245 1.00 90.75 73 ILE A O 1
ATOM 548 N N . GLY A 1 74 ? -7.169 0.677 12.435 1.00 90.88 74 GLY A N 1
ATOM 549 C CA . GLY A 1 74 ? -5.826 0.763 11.871 1.00 90.88 74 GLY A CA 1
ATOM 550 C C . GLY A 1 74 ? -5.763 1.866 10.819 1.00 90.88 74 GLY A C 1
ATOM 551 O O . GLY A 1 74 ? -6.558 1.872 9.881 1.00 90.88 74 GLY A O 1
ATOM 552 N N . VAL A 1 75 ? -4.820 2.793 10.961 1.00 90.56 75 VAL A N 1
ATOM 553 C CA . VAL A 1 75 ? -4.558 3.859 9.990 1.00 90.56 75 VAL A CA 1
ATOM 554 C C . VAL A 1 75 ? -3.219 3.569 9.334 1.00 90.56 75 VAL A C 1
ATOM 556 O O . VAL A 1 75 ? -2.203 3.550 10.017 1.00 90.56 75 VAL A O 1
ATOM 559 N N . PHE A 1 76 ? -3.188 3.332 8.028 1.00 91.19 76 PHE A N 1
ATOM 560 C CA . PHE A 1 76 ? -1.926 3.133 7.317 1.00 91.19 76 PHE A CA 1
ATOM 561 C C . PHE A 1 76 ? -1.194 4.466 7.137 1.00 91.19 76 PHE A C 1
ATOM 563 O O . PHE A 1 76 ? -1.797 5.466 6.749 1.00 91.19 76 PHE A O 1
ATOM 570 N N . GLY A 1 77 ? 0.107 4.478 7.428 1.00 92.31 77 GLY A N 1
ATOM 571 C CA . GLY A 1 77 ? 0.969 5.619 7.139 1.00 92.31 77 GLY A CA 1
ATOM 572 C C . GLY A 1 77 ? 1.169 5.844 5.637 1.00 92.31 77 GLY A C 1
ATOM 573 O O . GLY A 1 77 ? 0.788 5.038 4.794 1.00 92.31 77 GLY A O 1
ATOM 574 N N . VAL A 1 78 ? 1.815 6.949 5.297 1.00 94.00 78 VAL A N 1
ATOM 575 C CA . VAL A 1 78 ? 2.269 7.283 3.950 1.00 94.00 78 VAL A CA 1
ATOM 576 C C . VAL A 1 78 ? 3.506 6.433 3.608 1.00 94.00 78 VAL A C 1
ATOM 578 O O . VAL A 1 78 ? 4.457 6.418 4.395 1.00 94.00 78 VAL A O 1
ATOM 581 N N . PRO A 1 79 ? 3.533 5.732 2.459 1.00 95.75 79 PRO A N 1
ATOM 582 C CA . PRO A 1 79 ? 4.701 4.967 2.012 1.00 95.75 79 PRO A CA 1
ATOM 583 C C . PRO A 1 79 ? 5.860 5.892 1.576 1.00 95.75 79 PRO A C 1
ATOM 585 O O . PRO A 1 79 ? 5.676 7.109 1.518 1.00 95.75 79 PRO A O 1
ATOM 588 N N . PRO A 1 80 ? 7.051 5.368 1.218 1.00 97.50 80 PRO A N 1
ATOM 589 C CA . PRO A 1 80 ? 8.119 6.147 0.580 1.00 97.50 80 PRO A CA 1
ATOM 590 C C . PRO A 1 80 ? 7.723 6.601 -0.837 1.00 97.50 80 PRO A C 1
ATOM 592 O O . PRO A 1 80 ? 8.223 6.083 -1.836 1.00 97.50 80 PRO A O 1
ATOM 595 N N . ILE A 1 81 ? 6.806 7.572 -0.932 1.00 96.12 81 ILE A N 1
ATOM 596 C CA . ILE A 1 81 ? 6.174 8.013 -2.185 1.00 96.12 81 ILE A CA 1
ATOM 597 C C . ILE A 1 81 ? 7.184 8.489 -3.232 1.00 96.12 81 ILE A C 1
ATOM 599 O O . ILE A 1 81 ? 6.990 8.239 -4.418 1.00 96.12 81 ILE A O 1
ATOM 603 N N . GLY A 1 82 ? 8.288 9.113 -2.813 1.00 97.56 82 GLY A N 1
ATOM 604 C CA . GLY A 1 82 ? 9.350 9.573 -3.710 1.00 97.56 82 GLY A CA 1
ATOM 605 C C . GLY A 1 82 ? 10.092 8.428 -4.397 1.00 97.56 82 GLY A C 1
ATOM 606 O O . GLY A 1 82 ? 10.793 8.653 -5.378 1.00 97.56 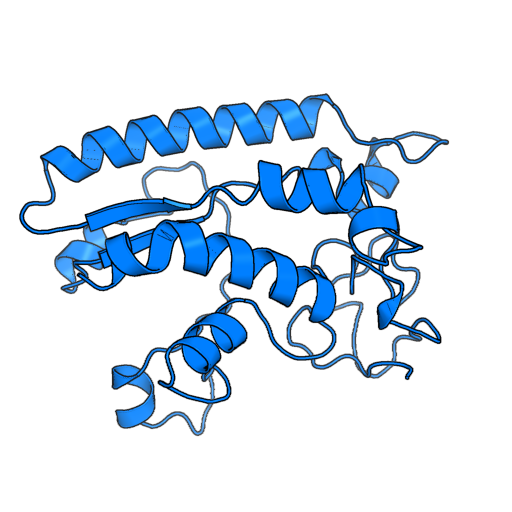82 GLY A O 1
ATOM 607 N N . SER A 1 83 ? 9.922 7.202 -3.902 1.00 97.94 83 SER A N 1
ATOM 608 C CA . SER A 1 83 ? 10.527 5.985 -4.444 1.00 97.94 83 SER A CA 1
ATOM 609 C C . SER A 1 83 ? 9.570 5.182 -5.330 1.00 97.94 83 SER A C 1
ATOM 611 O O . SER A 1 83 ? 9.956 4.132 -5.836 1.00 97.94 83 SER A O 1
ATOM 613 N N . LEU A 1 84 ? 8.331 5.642 -5.532 1.00 97.38 84 LEU A N 1
ATOM 614 C CA . LEU A 1 84 ? 7.380 4.970 -6.421 1.00 97.38 84 LEU A CA 1
ATOM 615 C C . LEU A 1 84 ? 7.758 5.194 -7.894 1.00 97.38 84 LEU A C 1
ATOM 617 O O . LEU A 1 84 ? 8.245 6.282 -8.227 1.00 97.38 84 LEU A O 1
ATOM 621 N N . PRO A 1 85 ? 7.504 4.226 -8.800 1.00 97.62 85 PRO A N 1
ATOM 622 C CA . PRO A 1 85 ? 7.891 4.343 -10.206 1.00 97.62 85 PRO A CA 1
ATOM 623 C C . PRO A 1 85 ? 7.429 5.639 -10.885 1.00 97.62 85 PRO A C 1
ATOM 625 O O . PRO A 1 85 ? 8.220 6.244 -11.610 1.00 97.62 85 PRO A O 1
ATOM 628 N N . ALA A 1 86 ? 6.205 6.103 -10.605 1.00 95.81 86 ALA A N 1
ATOM 629 C CA . ALA A 1 86 ? 5.689 7.369 -11.128 1.00 95.81 86 ALA A CA 1
ATOM 630 C C . ALA A 1 86 ? 6.531 8.573 -10.692 1.00 95.81 86 ALA A C 1
ATOM 632 O O . ALA A 1 86 ? 6.925 9.386 -11.523 1.00 95.81 86 ALA A O 1
ATOM 633 N N . GLN A 1 87 ? 6.856 8.676 -9.401 1.00 96.88 87 GLN A N 1
ATOM 634 C CA . GLN A 1 87 ? 7.610 9.816 -8.869 1.00 96.88 87 GLN A CA 1
ATOM 635 C C . GLN A 1 87 ? 9.064 9.803 -9.338 1.00 96.88 87 GLN A C 1
ATOM 637 O O . GLN A 1 87 ? 9.608 10.843 -9.701 1.00 96.88 87 GLN A O 1
ATOM 642 N N . ARG A 1 88 ? 9.659 8.611 -9.446 1.00 97.56 88 ARG A N 1
ATOM 643 C CA . ARG A 1 88 ? 10.976 8.416 -10.064 1.00 97.56 88 ARG A CA 1
ATOM 644 C C . ARG A 1 88 ? 10.990 8.902 -11.515 1.00 97.56 88 ARG A C 1
ATOM 646 O O . ARG A 1 88 ? 11.930 9.570 -11.927 1.00 97.56 88 ARG A O 1
ATOM 653 N N . THR A 1 89 ? 9.938 8.613 -12.283 1.00 96.94 89 THR A N 1
ATOM 654 C CA . THR A 1 89 ? 9.803 9.076 -13.674 1.00 96.94 89 THR A CA 1
ATOM 655 C C . THR A 1 89 ? 9.578 10.586 -13.774 1.00 96.94 89 THR A C 1
ATOM 657 O O . THR A 1 89 ? 10.185 11.230 -14.622 1.00 96.94 89 THR A O 1
ATOM 660 N N . LEU A 1 90 ? 8.706 11.151 -12.937 1.00 96.19 90 LEU A N 1
ATOM 661 C CA . LEU A 1 90 ? 8.272 12.547 -13.053 1.00 96.19 90 LEU A CA 1
ATOM 662 C C . LEU A 1 90 ? 9.256 13.548 -12.433 1.00 96.19 90 LEU A C 1
ATOM 664 O O . LEU A 1 90 ? 9.350 14.676 -12.908 1.00 96.19 90 LEU A O 1
ATOM 668 N N . ALA A 1 91 ? 9.970 13.153 -11.377 1.00 97.00 91 ALA A N 1
ATOM 669 C CA . ALA A 1 91 ? 10.781 14.063 -10.569 1.00 97.00 91 ALA A CA 1
ATOM 670 C C . ALA A 1 91 ? 12.155 13.493 -10.157 1.00 97.00 91 ALA A C 1
ATOM 672 O O . ALA A 1 91 ? 12.955 14.206 -9.560 1.00 97.00 91 ALA A O 1
ATOM 673 N N . GLY A 1 92 ? 12.478 12.242 -10.508 1.00 96.25 92 GLY A N 1
ATOM 674 C CA . GLY A 1 92 ? 13.752 11.592 -10.164 1.00 96.25 92 GLY A CA 1
ATOM 675 C C . GLY A 1 92 ? 14.944 11.939 -11.069 1.00 96.25 92 GLY A C 1
ATOM 676 O O . GLY A 1 92 ? 16.001 11.316 -10.956 1.00 96.25 92 GLY A O 1
ATOM 677 N N . GLY A 1 93 ? 14.785 12.891 -11.995 1.00 95.62 93 GLY A N 1
ATOM 678 C CA . GLY A 1 93 ? 15.809 13.268 -12.975 1.00 95.62 93 GLY A CA 1
ATOM 679 C C . GLY A 1 93 ? 16.144 12.156 -13.980 1.00 95.62 93 GLY A C 1
ATOM 680 O O . GLY A 1 93 ? 15.428 11.164 -14.107 1.00 95.62 93 GLY A O 1
ATOM 681 N N . PHE A 1 94 ? 17.261 12.306 -14.701 1.00 93.88 94 PHE A N 1
ATOM 682 C CA . PHE A 1 94 ? 17.671 11.358 -15.751 1.00 93.88 94 PHE A CA 1
ATOM 683 C C . PHE A 1 94 ? 17.907 9.932 -15.241 1.00 93.88 94 PHE A C 1
ATOM 685 O O . PHE A 1 94 ? 17.635 8.971 -15.956 1.00 93.88 94 PHE A O 1
ATOM 692 N N . SER A 1 95 ? 18.392 9.783 -14.007 1.00 94.88 95 SER A N 1
ATOM 693 C CA . SER A 1 95 ? 18.621 8.477 -13.379 1.00 94.88 95 SER A CA 1
ATOM 694 C C . SER A 1 95 ? 17.346 7.838 -12.828 1.00 94.88 95 SER A C 1
ATOM 696 O O . SER A 1 95 ? 17.401 6.702 -12.356 1.00 94.88 95 SER A O 1
ATOM 698 N N . ARG A 1 96 ? 16.211 8.556 -12.857 1.00 96.88 96 ARG A N 1
ATOM 699 C CA . ARG A 1 96 ? 14.964 8.166 -12.192 1.00 96.88 96 ARG A CA 1
ATOM 700 C C . ARG A 1 96 ? 15.201 7.810 -10.722 1.00 96.88 96 ARG A C 1
ATOM 702 O O . ARG A 1 96 ? 14.677 6.822 -10.228 1.00 96.88 96 ARG A O 1
ATOM 709 N N . GLY A 1 97 ? 16.040 8.569 -10.022 1.00 97.25 97 GLY A N 1
ATOM 710 C CA . GLY A 1 97 ? 16.324 8.343 -8.606 1.00 97.25 97 GLY A CA 1
ATOM 711 C C . GLY A 1 97 ? 15.091 8.544 -7.720 1.00 97.25 97 GLY A C 1
ATOM 712 O O . GLY A 1 97 ? 14.083 9.110 -8.144 1.00 97.25 97 GLY A O 1
ATOM 713 N N . CYS A 1 98 ? 15.165 8.089 -6.469 1.00 97.75 98 CYS A N 1
ATOM 714 C CA . CYS A 1 98 ? 14.138 8.429 -5.488 1.00 97.75 98 CYS A CA 1
ATOM 715 C C . CYS A 1 98 ? 14.158 9.936 -5.202 1.00 97.75 98 CYS A C 1
ATOM 717 O O . CYS A 1 98 ? 15.224 10.514 -4.990 1.00 97.75 98 CYS A O 1
ATOM 719 N N . VAL A 1 99 ? 12.979 10.549 -5.134 1.00 98.25 99 VAL A N 1
ATOM 720 C CA . VAL A 1 99 ? 12.825 11.974 -4.818 1.00 98.25 99 VAL A CA 1
ATOM 721 C C . VAL A 1 99 ? 12.909 12.159 -3.302 1.00 98.25 99 VAL A C 1
ATOM 723 O O . VAL A 1 99 ? 11.996 11.771 -2.563 1.00 98.25 99 VAL A O 1
ATOM 726 N N . VAL A 1 100 ? 14.029 12.704 -2.826 1.00 97.62 100 VAL A N 1
ATOM 727 C CA . VAL A 1 100 ? 14.361 12.786 -1.393 1.00 97.62 100 VAL A CA 1
ATOM 728 C C . VAL A 1 100 ? 13.346 13.643 -0.643 1.00 97.62 100 VAL A C 1
ATOM 730 O O . VAL A 1 100 ? 12.854 13.236 0.409 1.00 97.62 100 VAL A O 1
ATOM 733 N N . GLU A 1 101 ? 12.971 14.782 -1.214 1.00 98.00 101 GLU A N 1
ATOM 734 C CA . GLU A 1 101 ? 12.041 15.747 -0.630 1.00 98.00 101 GLU A CA 1
ATOM 735 C C . GLU A 1 101 ? 10.659 15.119 -0.407 1.00 98.00 101 GLU A C 1
ATOM 737 O O . GLU A 1 101 ? 10.014 15.352 0.615 1.00 98.00 101 GLU A O 1
ATOM 742 N N . TYR A 1 102 ? 10.210 14.260 -1.328 1.00 97.62 102 TYR A N 1
ATOM 743 C CA . TYR A 1 102 ? 8.909 13.594 -1.226 1.00 97.62 102 TYR A CA 1
ATOM 744 C C . TYR A 1 102 ? 8.922 12.511 -0.143 1.00 97.62 102 TYR A C 1
ATOM 746 O O . TYR A 1 102 ? 7.960 12.369 0.613 1.00 97.62 102 TYR A O 1
ATOM 754 N N . ASN A 1 103 ? 10.029 11.776 -0.018 1.00 98.06 103 ASN A N 1
ATOM 755 C CA . ASN A 1 103 ? 10.218 10.807 1.061 1.00 98.06 103 ASN A CA 1
ATOM 756 C C . ASN A 1 103 ? 10.309 11.491 2.438 1.00 98.06 103 ASN A C 1
ATOM 758 O O . ASN A 1 103 ? 9.728 10.998 3.404 1.00 98.06 103 ASN A O 1
ATOM 762 N N . GLN A 1 104 ? 10.973 12.648 2.534 1.00 97.94 104 GLN A N 1
ATOM 763 C CA . GLN A 1 104 ? 11.000 13.462 3.755 1.00 97.94 104 GLN A CA 1
ATOM 764 C C . GLN A 1 104 ? 9.604 13.981 4.118 1.00 97.94 104 GLN A C 1
ATOM 766 O O . GLN A 1 104 ? 9.192 13.886 5.276 1.00 97.94 104 GLN A O 1
ATOM 771 N N . ALA A 1 105 ? 8.842 14.468 3.134 1.00 96.44 105 ALA A N 1
ATOM 772 C CA . ALA A 1 105 ? 7.464 14.903 3.340 1.00 96.44 105 ALA A CA 1
ATOM 773 C C . ALA A 1 105 ? 6.566 13.755 3.837 1.00 96.44 105 ALA A C 1
ATOM 775 O O . ALA A 1 105 ? 5.778 13.960 4.761 1.00 96.44 105 ALA A O 1
ATOM 776 N N . ALA A 1 106 ? 6.723 12.541 3.297 1.00 95.94 106 ALA A N 1
ATOM 777 C CA . ALA A 1 106 ? 6.001 11.356 3.765 1.00 95.94 106 ALA A CA 1
ATOM 778 C C . ALA A 1 106 ? 6.326 11.004 5.225 1.00 95.94 106 ALA A C 1
ATOM 780 O O . ALA A 1 106 ? 5.417 10.767 6.021 1.00 95.94 106 ALA A O 1
ATOM 781 N N . GLN A 1 107 ? 7.602 11.030 5.617 1.00 97.12 107 GLN A N 1
ATOM 782 C CA . GLN A 1 107 ? 7.999 10.784 7.009 1.00 97.12 107 GLN A CA 1
ATOM 783 C C . GLN A 1 107 ? 7.476 11.866 7.963 1.00 97.12 107 GLN A C 1
ATOM 785 O O . GLN A 1 107 ? 6.996 11.558 9.059 1.00 97.12 107 GLN A O 1
ATOM 790 N N . LEU A 1 108 ? 7.511 13.134 7.542 1.00 95.88 108 LEU A N 1
ATOM 791 C CA . LEU A 1 108 ? 6.939 14.234 8.312 1.00 95.88 108 LEU A CA 1
ATOM 792 C C . LEU A 1 108 ? 5.423 14.069 8.478 1.00 95.88 108 LEU A C 1
ATOM 794 O O . LEU A 1 108 ? 4.905 14.249 9.581 1.00 95.88 108 LEU A O 1
ATOM 798 N N . ALA A 1 109 ? 4.714 13.692 7.411 1.00 93.44 109 ALA A N 1
ATOM 799 C CA . ALA A 1 109 ? 3.287 13.394 7.464 1.00 93.44 109 ALA A CA 1
ATOM 800 C C . ALA A 1 109 ? 2.996 12.244 8.440 1.00 93.44 109 ALA A C 1
ATOM 802 O O . ALA A 1 109 ? 2.128 12.394 9.297 1.00 93.44 109 ALA A O 1
ATOM 803 N N . ASN A 1 110 ? 3.773 11.157 8.398 1.00 94.00 110 ASN A N 1
ATOM 804 C CA . ASN A 1 110 ? 3.647 10.032 9.331 1.00 94.00 110 ASN A CA 1
ATOM 805 C C . ASN A 1 110 ? 3.890 10.437 10.786 1.00 94.00 110 ASN A C 1
ATOM 807 O O . ASN A 1 110 ? 3.168 9.998 11.678 1.00 94.00 110 ASN A O 1
ATOM 811 N N . THR A 1 111 ? 4.856 11.322 11.029 1.00 94.94 111 THR A N 1
ATOM 812 C CA . THR A 1 111 ? 5.149 11.846 12.370 1.00 94.94 111 THR A CA 1
ATOM 813 C C . THR A 1 111 ? 3.970 12.656 12.910 1.00 94.94 111 THR A C 1
ATOM 815 O O . THR A 1 111 ? 3.514 12.435 14.033 1.00 94.94 111 THR A O 1
ATOM 818 N N . LYS A 1 112 ? 3.423 13.563 12.091 1.00 92.06 112 LYS A N 1
ATOM 819 C CA . LYS A 1 112 ? 2.244 14.362 12.455 1.00 92.06 112 LYS A CA 1
ATOM 820 C C . LYS A 1 112 ? 1.004 13.490 12.649 1.00 92.06 112 LYS A C 1
ATOM 822 O O . LYS A 1 112 ? 0.262 13.700 13.604 1.00 92.06 112 LYS A O 1
ATOM 827 N N . LEU A 1 113 ? 0.805 12.496 11.785 1.00 89.94 113 LEU A N 1
ATOM 828 C CA . LEU A 1 113 ? -0.304 11.552 11.877 1.00 89.94 113 LEU A CA 1
ATOM 829 C C . LEU A 1 113 ? -0.213 10.705 13.152 1.00 89.94 113 LEU A C 1
ATOM 831 O O . LEU A 1 113 ? -1.212 10.549 13.848 1.00 89.94 113 LEU A O 1
ATOM 835 N N . SER A 1 114 ? 0.984 10.241 13.517 1.00 91.81 114 SER A N 1
ATOM 836 C CA . SER A 1 114 ? 1.217 9.530 14.779 1.00 91.81 114 SER A CA 1
ATOM 837 C C . SER A 1 114 ? 0.840 10.386 15.989 1.00 91.81 114 SER A C 1
ATOM 839 O O . SER A 1 114 ? 0.158 9.908 16.894 1.00 91.81 114 SER A O 1
ATOM 841 N N . ALA A 1 115 ? 1.249 11.658 16.007 1.00 91.69 115 ALA A N 1
ATOM 842 C CA . ALA A 1 115 ? 0.906 12.580 17.088 1.00 91.69 115 ALA A CA 1
ATOM 843 C C . ALA A 1 115 ? -0.607 12.861 17.152 1.00 91.69 115 ALA A C 1
ATOM 845 O O . ALA A 1 115 ? -1.186 12.884 18.239 1.00 91.69 115 ALA A O 1
ATOM 846 N N . ALA A 1 116 ? -1.260 13.025 15.998 1.00 89.12 116 ALA A N 1
ATOM 847 C CA . ALA A 1 116 ? -2.703 13.226 15.915 1.00 89.12 116 ALA A CA 1
ATOM 848 C C . ALA A 1 116 ? -3.481 12.000 16.421 1.00 89.12 116 ALA A C 1
ATOM 850 O O . ALA A 1 116 ? -4.389 12.150 17.238 1.00 89.12 116 ALA A O 1
ATOM 851 N N . ILE A 1 117 ? -3.083 10.791 16.012 1.00 88.75 117 ILE A N 1
ATOM 852 C CA . ILE A 1 117 ? -3.677 9.532 16.480 1.00 88.75 117 ILE A CA 1
ATOM 853 C C . ILE A 1 117 ? -3.496 9.372 17.994 1.00 88.75 117 ILE A C 1
ATOM 855 O O . ILE A 1 117 ? -4.464 9.060 18.683 1.00 88.75 117 ILE A O 1
ATOM 859 N N . ALA A 1 118 ? -2.302 9.651 18.526 1.00 89.50 118 ALA A N 1
ATOM 860 C CA . ALA A 1 118 ? -2.026 9.576 19.964 1.00 89.50 118 ALA A CA 1
ATOM 861 C C . ALA A 1 118 ? -2.796 10.623 20.791 1.00 89.50 118 ALA A C 1
ATOM 863 O O . ALA A 1 118 ? -3.068 10.416 21.974 1.00 89.50 118 ALA A O 1
ATOM 864 N N . SER A 1 119 ? -3.129 11.769 20.195 1.00 89.44 119 SER A N 1
ATOM 865 C CA . SER A 1 119 ? -4.012 12.760 20.815 1.00 89.44 119 SER A CA 1
ATOM 866 C C . SER A 1 119 ? -5.460 12.272 20.811 1.00 89.44 119 SER A C 1
ATOM 868 O O . SER A 1 119 ? -6.131 12.280 21.843 1.00 89.44 119 SER A O 1
ATOM 870 N N . LEU A 1 120 ? -5.930 11.777 19.663 1.00 87.44 120 LEU A N 1
ATOM 871 C CA . LEU A 1 120 ? -7.301 11.316 19.485 1.00 87.44 120 LEU A CA 1
ATOM 872 C C . LEU A 1 120 ? -7.622 10.091 20.350 1.00 87.44 120 LEU A C 1
ATOM 874 O O . LEU A 1 120 ? -8.703 10.025 20.934 1.00 87.44 120 LEU A O 1
ATOM 878 N N . SER A 1 121 ? -6.676 9.162 20.501 1.00 88.31 121 SER A N 1
ATOM 879 C CA . SER A 1 121 ? -6.846 7.958 21.322 1.00 88.31 121 SER A CA 1
ATOM 880 C C . SER A 1 121 ? -7.142 8.263 22.795 1.00 88.31 121 SER A C 1
ATOM 882 O O . SER A 1 121 ? -7.741 7.437 23.473 1.00 88.31 121 SER A O 1
ATOM 884 N N . LYS A 1 122 ? -6.783 9.454 23.298 1.00 89.75 122 LYS A N 1
ATOM 885 C CA . LYS A 1 122 ? -7.121 9.891 24.666 1.00 89.75 122 LYS A CA 1
ATOM 886 C C . LYS A 1 122 ? -8.604 10.228 24.836 1.00 89.75 122 LYS A C 1
ATOM 888 O O . LYS A 1 122 ? -9.120 10.131 25.943 1.00 89.75 122 LYS A O 1
ATOM 893 N N . ASN A 1 123 ? -9.277 10.620 23.753 1.00 87.81 123 ASN A N 1
ATOM 894 C CA . ASN A 1 123 ? -10.672 11.068 23.767 1.00 87.81 123 ASN A CA 1
ATOM 895 C C . ASN A 1 123 ? -11.650 9.986 23.289 1.00 87.81 123 ASN A C 1
ATOM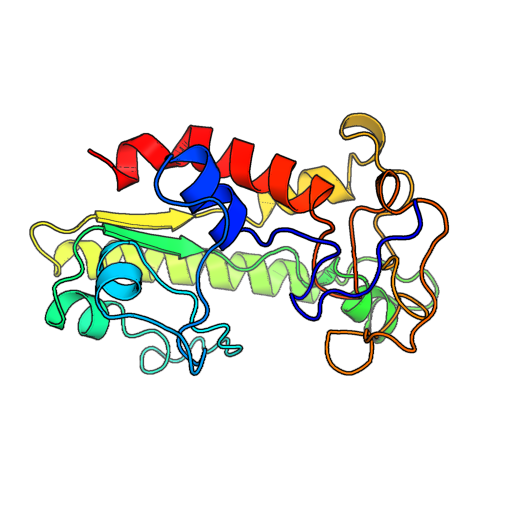 897 O O . ASN A 1 123 ? -12.846 10.070 23.561 1.00 87.81 123 ASN A O 1
ATOM 901 N N . LEU A 1 124 ? -11.161 8.971 22.576 1.00 89.31 124 LEU A N 1
ATOM 902 C CA . LEU A 1 124 ? -11.973 7.861 22.086 1.00 89.31 124 LEU A CA 1
ATOM 903 C C . LEU A 1 124 ? -11.873 6.677 23.053 1.00 89.31 124 LEU A C 1
ATOM 905 O O . LEU A 1 124 ? -11.101 5.738 22.857 1.00 89.31 124 LEU A O 1
ATOM 909 N N . LEU A 1 125 ? -12.642 6.747 24.139 1.00 89.94 125 LEU A N 1
ATOM 910 C CA . LEU A 1 125 ? -12.651 5.709 25.171 1.00 89.94 125 LEU A CA 1
ATOM 911 C C . LEU A 1 125 ? -13.040 4.341 24.593 1.00 89.94 125 LEU A C 1
ATOM 913 O O . LEU A 1 125 ? -13.853 4.243 23.678 1.00 89.94 125 LEU A O 1
ATOM 917 N N . GLN A 1 126 ? -12.472 3.274 25.163 1.00 91.06 126 GLN A N 1
ATOM 918 C CA . GLN A 1 126 ? -12.729 1.886 24.745 1.00 91.06 126 GLN A CA 1
ATOM 919 C C . GLN A 1 126 ? -12.438 1.628 23.256 1.00 91.06 126 GLN A C 1
ATOM 921 O O . GLN A 1 126 ? -13.044 0.751 22.642 1.00 91.06 126 GLN A O 1
ATOM 926 N N . SER A 1 127 ? -11.522 2.397 22.665 1.00 91.69 127 SER A N 1
ATOM 927 C CA . SER A 1 127 ? -11.080 2.193 21.292 1.00 91.69 127 SER A CA 1
ATOM 928 C C . SER A 1 127 ? -9.577 1.956 21.207 1.00 91.69 127 SER A C 1
ATOM 930 O O . SER A 1 127 ? -8.796 2.435 22.028 1.00 91.69 127 SER A O 1
ATOM 932 N N . VAL A 1 128 ? -9.189 1.198 20.190 1.00 92.38 128 VAL A N 1
ATOM 933 C CA . VAL A 1 128 ? -7.815 0.943 19.786 1.00 92.38 128 VAL A CA 1
ATOM 934 C C . VAL A 1 128 ? -7.592 1.667 18.469 1.00 92.38 128 VAL A C 1
ATOM 936 O O . VAL A 1 128 ? -8.208 1.333 17.455 1.00 92.38 128 VAL A O 1
ATOM 939 N N . LEU A 1 129 ? -6.711 2.663 18.489 1.00 91.12 129 LEU A N 1
ATOM 940 C CA . LEU A 1 129 ? -6.254 3.370 17.299 1.00 91.12 129 LEU A CA 1
ATOM 941 C C . LEU A 1 129 ?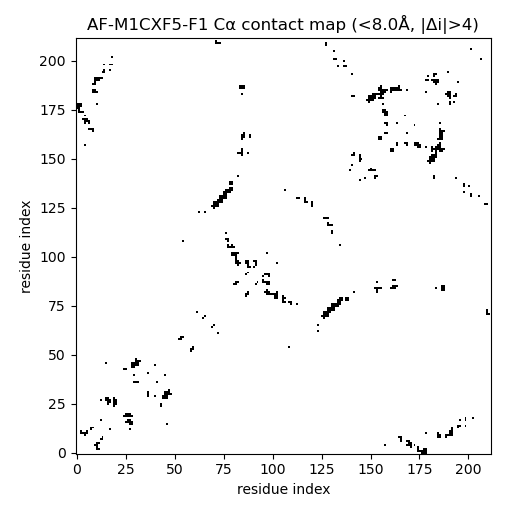 -4.762 3.109 17.128 1.00 91.12 129 LEU A C 1
ATOM 943 O O . LEU A 1 129 ? -3.978 3.373 18.039 1.00 91.12 129 LEU A O 1
ATOM 947 N N . VAL A 1 130 ? -4.369 2.622 15.955 1.00 91.38 130 VAL A N 1
ATOM 948 C CA . VAL A 1 130 ? -2.970 2.303 15.655 1.00 91.38 130 VAL A CA 1
ATOM 949 C C . VAL A 1 130 ? -2.574 2.893 14.313 1.00 91.38 130 VAL A C 1
ATOM 951 O O . VAL A 1 130 ? -3.247 2.670 13.310 1.00 91.38 130 VAL A O 1
ATOM 954 N N . LEU A 1 131 ? -1.442 3.601 14.290 1.00 92.31 131 LEU A N 1
ATOM 955 C CA . LEU A 1 131 ? -0.743 3.915 13.048 1.00 92.31 131 LEU A CA 1
ATOM 956 C C . LEU A 1 131 ? 0.045 2.677 12.592 1.00 92.31 131 LEU A C 1
ATOM 958 O O . LEU A 1 131 ? 0.964 2.222 13.278 1.00 92.31 131 LEU A O 1
ATOM 962 N N . ILE A 1 132 ? -0.314 2.139 11.433 1.00 94.62 132 ILE A N 1
ATOM 963 C CA . ILE A 1 132 ? 0.360 1.017 10.787 1.00 94.62 132 ILE A CA 1
ATOM 964 C C . ILE A 1 132 ? 1.471 1.578 9.903 1.00 94.62 132 ILE A C 1
ATOM 966 O O . ILE A 1 132 ? 1.215 2.267 8.912 1.00 94.62 132 ILE A O 1
ATOM 970 N N . ASP A 1 133 ? 2.714 1.280 10.268 1.00 95.50 133 ASP A N 1
ATOM 971 C CA . ASP A 1 133 ? 3.880 1.667 9.482 1.00 95.50 133 ASP A CA 1
ATOM 972 C C . ASP A 1 133 ? 3.986 0.799 8.227 1.00 95.50 133 ASP A C 1
ATOM 974 O O . ASP A 1 133 ? 4.222 -0.406 8.308 1.00 95.50 133 ASP A O 1
ATOM 978 N N . ILE A 1 134 ? 3.832 1.435 7.068 1.00 95.69 134 ILE A N 1
ATOM 979 C CA . ILE A 1 134 ? 4.098 0.834 5.755 1.00 95.69 134 ILE A CA 1
ATOM 980 C C . ILE A 1 134 ? 5.278 1.494 5.045 1.00 95.69 134 ILE A C 1
ATOM 982 O O . ILE A 1 134 ? 5.641 1.078 3.946 1.00 95.69 134 ILE A O 1
ATOM 986 N N . TYR A 1 135 ? 5.878 2.521 5.654 1.00 97.69 135 TYR A N 1
ATOM 987 C CA . TYR A 1 135 ? 6.991 3.238 5.056 1.00 97.69 135 TYR A CA 1
ATOM 988 C C . TYR A 1 135 ? 8.240 2.359 5.067 1.00 97.69 135 TYR A C 1
ATOM 990 O O . TYR A 1 135 ? 8.823 2.095 4.016 1.00 97.69 135 TYR A O 1
ATOM 998 N N . ASN A 1 136 ? 8.628 1.876 6.251 1.00 97.38 136 ASN A N 1
ATOM 999 C CA . ASN A 1 136 ? 9.862 1.107 6.409 1.00 97.38 136 ASN A CA 1
ATOM 1000 C C . ASN A 1 136 ? 9.796 -0.273 5.739 1.00 97.38 136 ASN A C 1
ATOM 1002 O O . ASN A 1 136 ? 10.744 -0.601 5.025 1.00 97.38 136 ASN A O 1
ATOM 1006 N N . PRO A 1 137 ? 8.702 -1.054 5.879 1.00 97.56 137 PRO A N 1
ATOM 1007 C CA . PRO A 1 137 ? 8.545 -2.306 5.144 1.00 97.56 137 PRO A CA 1
ATOM 1008 C C . PRO A 1 137 ? 8.710 -2.133 3.633 1.00 97.56 137 PRO A C 1
ATOM 1010 O O . PRO A 1 137 ? 9.539 -2.799 3.021 1.00 97.56 137 PRO A O 1
ATOM 1013 N N . LEU A 1 138 ? 7.986 -1.190 3.019 1.00 98.25 138 LEU A N 1
ATOM 1014 C CA . LEU A 1 138 ? 8.083 -0.983 1.575 1.00 98.25 138 LEU A CA 1
ATOM 1015 C C . LEU A 1 138 ? 9.463 -0.460 1.162 1.00 98.25 138 LEU A C 1
ATOM 1017 O O . LEU A 1 138 ? 9.975 -0.863 0.120 1.00 98.25 138 LEU A O 1
ATOM 1021 N N . LEU A 1 139 ? 10.092 0.394 1.974 1.00 98.12 139 LEU A N 1
ATOM 1022 C CA . LEU A 1 139 ? 11.454 0.842 1.705 1.00 98.12 139 LEU A CA 1
ATOM 1023 C C . LEU A 1 139 ? 12.447 -0.330 1.713 1.00 98.12 139 LEU A C 1
ATOM 1025 O O . LEU A 1 139 ? 13.272 -0.392 0.808 1.00 98.12 139 LEU A O 1
ATOM 1029 N N . ASP A 1 140 ? 12.345 -1.274 2.658 1.00 98.19 140 ASP A N 1
ATOM 1030 C CA . ASP A 1 140 ? 13.19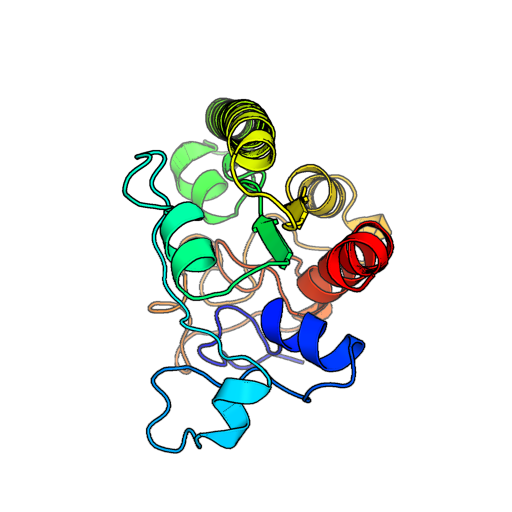5 -2.479 2.697 1.00 98.19 140 ASP A CA 1
ATOM 1031 C C . ASP A 1 140 ? 13.045 -3.315 1.419 1.00 98.19 140 ASP A C 1
ATOM 1033 O O . ASP A 1 140 ? 14.039 -3.761 0.850 1.00 98.19 140 ASP A O 1
ATOM 1037 N N . LEU A 1 141 ? 11.818 -3.464 0.912 1.00 98.44 141 LEU A N 1
ATOM 1038 C CA . LEU A 1 141 ? 11.551 -4.172 -0.344 1.00 98.44 141 LEU A CA 1
ATOM 1039 C C . LEU A 1 141 ? 12.203 -3.477 -1.554 1.00 98.44 141 LEU A C 1
ATOM 1041 O O . LEU A 1 141 ? 12.637 -4.154 -2.485 1.00 98.44 141 LEU A O 1
ATOM 1045 N N . ILE A 1 142 ? 12.287 -2.143 -1.539 1.00 98.38 142 ILE A N 1
ATOM 1046 C CA . ILE A 1 142 ? 12.897 -1.340 -2.610 1.00 98.38 142 ILE A CA 1
ATOM 1047 C C . ILE A 1 142 ? 14.426 -1.376 -2.538 1.00 98.38 142 ILE A C 1
ATOM 1049 O O . ILE A 1 142 ? 15.078 -1.533 -3.567 1.00 98.38 142 ILE A O 1
ATOM 1053 N N . VAL A 1 143 ? 15.016 -1.202 -1.351 1.00 98.00 143 VAL A N 1
ATOM 1054 C CA . VAL A 1 143 ? 16.479 -1.069 -1.209 1.00 98.00 143 VAL A CA 1
ATOM 1055 C C . VAL A 1 143 ? 17.194 -2.413 -1.068 1.00 98.00 143 VAL A C 1
ATOM 1057 O O . VAL A 1 143 ? 18.369 -2.505 -1.408 1.00 98.00 143 VAL A O 1
ATOM 1060 N N . ASN A 1 144 ? 16.486 -3.467 -0.642 1.00 98.12 144 ASN A N 1
ATOM 1061 C CA . ASN A 1 144 ? 17.006 -4.832 -0.518 1.00 98.12 144 ASN A CA 1
ATOM 1062 C C . ASN A 1 144 ? 16.225 -5.834 -1.399 1.00 98.12 144 ASN A C 1
ATOM 1064 O O . ASN A 1 144 ? 15.768 -6.867 -0.903 1.00 98.12 144 ASN A O 1
ATOM 1068 N N . PRO A 1 145 ? 16.069 -5.595 -2.714 1.00 98.00 145 PRO A N 1
ATOM 1069 C CA . PRO A 1 145 ? 15.130 -6.347 -3.548 1.00 98.00 145 PRO A CA 1
ATOM 1070 C C . PRO A 1 145 ? 15.484 -7.834 -3.676 1.00 98.00 145 PRO A C 1
ATOM 1072 O O . PRO A 1 145 ? 14.603 -8.692 -3.620 1.00 98.00 145 PRO A O 1
ATOM 1075 N N . GLN A 1 146 ? 16.778 -8.159 -3.749 1.00 97.31 146 GLN A N 1
ATOM 1076 C CA . GLN A 1 146 ? 17.262 -9.537 -3.886 1.00 97.31 146 GLN A CA 1
ATOM 1077 C C . GLN A 1 146 ? 16.926 -10.403 -2.664 1.00 97.31 146 GLN A C 1
ATOM 1079 O O . GLN A 1 146 ? 16.583 -11.572 -2.818 1.00 97.31 146 GLN A O 1
ATOM 1084 N N . LYS A 1 147 ? 16.928 -9.818 -1.456 1.00 97.62 147 LYS A N 1
ATOM 1085 C CA . LYS A 1 147 ? 16.525 -10.500 -0.212 1.00 97.62 147 LYS A CA 1
ATOM 1086 C C . LYS A 1 147 ? 15.079 -11.005 -0.279 1.00 97.62 147 LYS A C 1
ATOM 1088 O O . LYS A 1 147 ? 14.751 -12.014 0.334 1.00 97.62 147 LYS A O 1
ATOM 1093 N N . HIS A 1 148 ? 14.236 -10.312 -1.041 1.00 97.25 148 HIS A N 1
ATOM 1094 C CA . HIS A 1 148 ? 12.808 -10.597 -1.204 1.00 97.25 148 HIS A CA 1
ATOM 1095 C C . HIS A 1 148 ? 12.484 -11.252 -2.559 1.00 97.25 148 HIS A C 1
ATOM 1097 O O . HIS A 1 148 ? 11.319 -11.448 -2.914 1.00 97.25 148 HIS A O 1
ATOM 1103 N N . GLY A 1 149 ? 13.518 -11.601 -3.334 1.00 97.44 149 GLY A N 1
ATOM 1104 C CA . GLY A 1 149 ? 13.393 -12.227 -4.648 1.00 97.44 149 GLY A CA 1
ATOM 1105 C C . GLY A 1 149 ? 12.787 -11.313 -5.715 1.00 97.44 149 GLY A C 1
ATOM 1106 O O . GLY A 1 149 ? 12.052 -11.807 -6.569 1.00 97.44 149 GLY A O 1
ATOM 1107 N N . PHE A 1 150 ? 13.017 -10.001 -5.644 1.00 98.44 150 PHE A N 1
ATOM 1108 C CA . PHE A 1 150 ? 12.659 -9.051 -6.698 1.00 98.44 150 PHE A CA 1
ATOM 1109 C C . PHE A 1 150 ? 13.881 -8.689 -7.544 1.00 98.44 150 PHE A C 1
ATOM 1111 O O . PHE A 1 150 ? 14.972 -8.466 -7.023 1.00 98.44 150 PHE A O 1
ATOM 1118 N N . GLU A 1 151 ? 13.672 -8.581 -8.854 1.00 98.12 151 GLU A N 1
ATOM 1119 C CA . GLU A 1 151 ? 14.671 -8.107 -9.819 1.00 98.12 151 GLU A CA 1
ATOM 1120 C C . GLU A 1 151 ? 14.376 -6.667 -10.255 1.00 98.12 151 GLU A C 1
ATOM 1122 O O . GLU A 1 151 ? 15.301 -5.897 -10.501 1.00 98.12 151 GLU A O 1
ATOM 1127 N N . VAL A 1 152 ? 13.093 -6.279 -10.307 1.00 98.06 152 VAL A N 1
ATOM 1128 C CA . VAL A 1 152 ? 12.655 -4.952 -10.760 1.00 98.06 152 VAL A CA 1
ATOM 1129 C C . VAL A 1 152 ? 11.800 -4.279 -9.690 1.00 98.06 152 VAL A C 1
ATOM 1131 O O . VAL A 1 152 ? 10.704 -4.736 -9.364 1.00 98.06 152 VAL A O 1
ATOM 1134 N N . VAL A 1 153 ? 12.293 -3.163 -9.152 1.00 98.00 153 VAL A N 1
ATOM 1135 C CA . VAL A 1 153 ? 11.630 -2.392 -8.075 1.00 98.00 153 VAL A CA 1
ATOM 1136 C C . VAL A 1 153 ? 11.385 -0.935 -8.425 1.00 98.00 153 VAL A C 1
ATOM 1138 O O . VAL A 1 153 ? 10.974 -0.130 -7.602 1.00 98.00 153 VAL A O 1
ATOM 1141 N N . ASP A 1 154 ? 11.666 -0.582 -9.663 1.00 97.00 154 ASP A N 1
ATOM 1142 C CA . ASP A 1 154 ? 11.896 0.792 -10.073 1.00 97.00 154 ASP A CA 1
ATOM 1143 C C . ASP A 1 154 ? 10.967 1.178 -11.254 1.00 97.00 154 ASP A C 1
ATOM 1145 O O . ASP A 1 154 ? 10.981 2.307 -11.761 1.00 97.00 154 ASP A O 1
ATOM 1149 N N . LYS A 1 155 ? 10.129 0.214 -11.657 1.00 96.50 155 LYS A N 1
ATOM 1150 C CA . LYS A 1 155 ? 9.213 0.200 -12.793 1.00 96.50 155 LYS A CA 1
ATOM 1151 C C . LYS A 1 155 ? 8.073 -0.789 -12.506 1.00 96.50 155 LYS A C 1
ATOM 1153 O O . LYS A 1 155 ? 8.311 -1.846 -11.922 1.00 96.50 155 LYS A O 1
ATOM 1158 N N . GLY A 1 156 ? 6.855 -0.456 -12.922 1.00 96.00 156 GLY A N 1
ATOM 1159 C CA . GLY A 1 156 ? 5.704 -1.362 -12.879 1.00 96.00 156 GLY A CA 1
ATOM 1160 C C . GLY A 1 156 ? 5.757 -2.452 -13.959 1.00 96.00 156 GLY A C 1
ATOM 1161 O O . GLY A 1 156 ? 6.379 -2.282 -15.007 1.00 96.00 156 GLY A O 1
ATOM 1162 N N . CYS A 1 157 ? 5.083 -3.576 -13.719 1.00 95.75 157 CYS A N 1
ATOM 1163 C CA . CYS A 1 157 ? 4.919 -4.649 -14.705 1.00 95.75 157 CYS A CA 1
ATOM 1164 C C . CYS A 1 157 ? 3.909 -4.299 -15.818 1.00 95.75 157 CYS A C 1
ATOM 1166 O O . CYS A 1 157 ? 4.011 -4.824 -16.924 1.00 95.75 157 CYS A O 1
ATOM 1168 N N . CYS A 1 158 ? 2.919 -3.452 -15.539 1.00 94.00 158 CYS A N 1
ATOM 1169 C CA . CYS A 1 158 ? 1.828 -3.128 -16.454 1.00 94.00 158 CYS A CA 1
ATOM 1170 C C . CYS A 1 158 ? 2.095 -1.870 -17.294 1.00 94.00 158 CYS A C 1
ATOM 1172 O O . CYS A 1 158 ? 2.536 -0.848 -16.768 1.00 94.00 158 CYS A O 1
ATOM 1174 N N . GLY A 1 159 ? 1.750 -1.914 -18.584 1.00 91.50 159 GLY A N 1
ATOM 1175 C CA . GLY A 1 159 ? 1.972 -0.813 -19.524 1.00 91.50 159 GLY A CA 1
ATOM 1176 C C . GLY A 1 159 ? 3.462 -0.547 -19.737 1.00 91.50 159 GLY A C 1
ATOM 1177 O O . GLY A 1 159 ? 4.269 -1.477 -19.768 1.00 91.50 159 GLY A O 1
ATOM 1178 N N . SER A 1 160 ? 3.854 0.724 -19.850 1.00 92.00 160 SER A N 1
ATOM 1179 C CA . SER A 1 160 ? 5.268 1.082 -19.739 1.00 92.00 160 SER A CA 1
ATOM 1180 C C . SER A 1 160 ? 5.780 0.944 -18.306 1.00 92.00 160 SER A C 1
ATOM 1182 O O . SER A 1 160 ? 6.987 0.866 -18.128 1.00 92.00 160 SER A O 1
ATOM 1184 N N . GLY A 1 161 ? 4.912 0.900 -17.289 1.00 90.69 161 GLY A N 1
ATOM 1185 C CA . GLY A 1 161 ? 5.289 0.798 -15.878 1.00 90.69 161 GLY A CA 1
ATOM 1186 C C . GLY A 1 161 ? 5.888 2.081 -15.300 1.00 90.69 161 GLY A C 1
ATOM 1187 O O . GLY A 1 161 ? 6.443 2.057 -14.200 1.00 90.69 161 GLY A O 1
ATOM 1188 N N . MET A 1 162 ? 5.818 3.188 -16.041 1.00 92.12 162 MET A N 1
ATOM 1189 C CA . MET A 1 162 ? 6.500 4.439 -15.704 1.00 92.12 162 MET A CA 1
ATOM 1190 C C . MET A 1 162 ? 5.547 5.463 -15.108 1.00 92.12 162 MET A C 1
ATOM 1192 O O . MET A 1 162 ? 5.953 6.189 -14.205 1.00 92.12 162 MET A O 1
ATOM 1196 N N . ILE A 1 163 ? 4.311 5.519 -15.614 1.00 89.62 163 ILE A N 1
ATOM 1197 C CA . ILE A 1 163 ? 3.266 6.474 -15.201 1.00 89.62 163 ILE A CA 1
ATOM 1198 C C . ILE A 1 163 ? 1.869 5.842 -15.147 1.00 89.62 163 ILE A C 1
ATOM 1200 O O . ILE A 1 163 ? 0.937 6.428 -14.602 1.00 89.62 163 ILE A O 1
ATOM 1204 N N . GLU A 1 164 ? 1.694 4.655 -15.726 1.00 85.25 164 GLU A N 1
ATOM 1205 C CA . GLU A 1 164 ? 0.409 3.979 -15.808 1.00 85.25 164 GLU A CA 1
ATOM 1206 C C . GLU A 1 164 ? -0.065 3.545 -14.421 1.00 85.25 164 GLU A C 1
ATOM 1208 O O . GLU A 1 164 ? 0.691 2.979 -13.633 1.00 85.25 164 GLU A O 1
ATOM 1213 N N . THR A 1 165 ? -1.334 3.812 -14.133 1.00 79.00 165 THR A N 1
ATOM 1214 C CA . THR A 1 165 ? -2.092 3.338 -12.962 1.00 79.00 165 THR A CA 1
ATOM 1215 C C . THR A 1 165 ? -3.396 2.715 -13.453 1.00 79.00 165 THR A C 1
ATOM 1217 O O . THR A 1 165 ? -3.550 2.530 -14.654 1.00 79.00 165 THR A O 1
ATOM 1220 N N . VAL A 1 166 ? -4.363 2.401 -12.589 1.00 67.94 166 VAL A N 1
ATOM 1221 C CA . VAL A 1 166 ? -5.578 1.638 -12.951 1.00 67.94 166 VAL A CA 1
ATOM 1222 C C . VAL A 1 166 ? -6.277 2.008 -14.259 1.00 67.94 166 VAL A C 1
ATOM 1224 O O . VAL A 1 166 ? -6.610 1.103 -15.015 1.00 67.94 166 VAL A O 1
ATOM 1227 N N . ILE A 1 167 ? -6.486 3.288 -14.580 1.00 74.94 167 ILE A N 1
ATOM 1228 C CA . ILE A 1 167 ? -7.172 3.649 -15.838 1.00 74.94 167 ILE A CA 1
ATOM 1229 C C . ILE A 1 167 ? -6.335 3.220 -17.054 1.00 74.94 167 ILE A C 1
ATOM 1231 O O . ILE A 1 167 ? -6.854 2.677 -18.032 1.00 74.94 167 ILE A O 1
ATOM 1235 N N . LEU A 1 168 ? -5.022 3.432 -16.973 1.00 82.38 168 LEU A N 1
ATOM 1236 C CA . LEU A 1 168 ? -4.067 3.135 -18.039 1.00 82.38 168 LEU A CA 1
ATOM 1237 C C . LEU A 1 168 ? -3.565 1.682 -18.007 1.00 82.38 168 LEU A C 1
ATOM 1239 O O . LEU A 1 168 ? -3.075 1.185 -19.016 1.00 82.38 168 LEU A O 1
ATOM 1243 N N . CYS A 1 169 ? -3.708 0.993 -16.877 1.00 86.88 169 CYS A N 1
ATOM 1244 C CA . CYS A 1 169 ? -3.411 -0.418 -16.679 1.00 86.88 169 CYS A CA 1
ATOM 1245 C C . CYS A 1 169 ? -4.716 -1.224 -16.675 1.00 86.88 169 CYS A C 1
ATOM 1247 O O . CYS A 1 169 ? -5.288 -1.545 -15.632 1.00 86.88 169 CYS A O 1
ATOM 1249 N N . ASN A 1 170 ? -5.191 -1.558 -17.869 1.00 85.25 170 ASN A N 1
ATOM 1250 C CA . ASN A 1 170 ? -6.445 -2.267 -18.085 1.00 85.25 170 ASN A CA 1
ATOM 1251 C C . ASN A 1 170 ? -6.222 -3.472 -19.010 1.00 85.25 170 ASN A C 1
ATOM 1253 O O . ASN A 1 170 ? -5.106 -3.734 -19.441 1.00 85.25 170 ASN A O 1
ATOM 1257 N N . LYS A 1 171 ? -7.281 -4.217 -19.343 1.00 84.62 171 LYS A N 1
ATOM 1258 C CA . LYS A 1 171 ? -7.185 -5.450 -20.150 1.00 84.62 171 LYS A CA 1
ATOM 1259 C C . LYS A 1 171 ? -6.521 -5.294 -21.531 1.00 84.62 171 LYS A C 1
ATOM 1261 O O . LYS A 1 171 ? -6.201 -6.307 -22.143 1.00 84.62 171 LYS A O 1
ATOM 1266 N N . TYR A 1 172 ? -6.361 -4.068 -22.030 1.00 86.19 172 TYR A N 1
ATOM 1267 C CA . TYR A 1 172 ? -5.698 -3.760 -23.298 1.00 86.19 172 TYR A CA 1
ATOM 1268 C C . TYR A 1 172 ? -4.215 -3.394 -23.138 1.00 86.19 172 TYR A C 1
ATOM 1270 O O . TYR A 1 172 ? -3.505 -3.267 -24.132 1.00 86.19 172 TYR A O 1
ATOM 1278 N N . SER A 1 173 ? -3.735 -3.225 -21.907 1.00 88.31 173 SER A N 1
ATOM 1279 C CA . SER A 1 173 ? -2.344 -2.897 -21.611 1.00 88.31 173 SER A CA 1
ATOM 1280 C C . SER A 1 173 ? -1.479 -4.155 -21.672 1.00 88.31 173 SER A C 1
ATOM 1282 O O . SER A 1 173 ? -1.828 -5.191 -21.103 1.00 88.31 173 SER A O 1
ATOM 1284 N N . GLY A 1 174 ? -0.322 -4.055 -22.330 1.00 90.25 174 GLY A N 1
ATOM 1285 C CA . GLY A 1 174 ? 0.712 -5.085 -22.247 1.00 90.25 174 GLY A CA 1
ATOM 1286 C C . GLY A 1 174 ? 1.242 -5.226 -20.818 1.00 90.25 174 GLY A C 1
ATOM 1287 O O . GLY A 1 174 ? 1.169 -4.288 -20.020 1.00 90.25 174 GLY A O 1
ATOM 1288 N N . THR A 1 175 ? 1.776 -6.397 -20.490 1.00 93.50 175 THR A N 1
ATOM 1289 C CA . THR A 1 175 ? 2.338 -6.694 -19.167 1.00 93.50 175 THR A CA 1
ATOM 1290 C C . THR A 1 175 ? 3.701 -7.345 -19.316 1.00 93.50 175 THR A C 1
ATOM 1292 O O . THR A 1 175 ? 3.969 -7.995 -20.325 1.00 93.50 175 THR A O 1
ATOM 1295 N N . CYS A 1 176 ? 4.539 -7.226 -18.293 1.00 93.56 176 CYS A N 1
ATOM 1296 C CA . CYS A 1 176 ? 5.786 -7.971 -18.203 1.00 93.56 176 CYS A CA 1
ATOM 1297 C C . CYS A 1 176 ? 5.548 -9.494 -18.291 1.00 93.56 176 CYS A C 1
ATOM 1299 O O . CYS A 1 176 ? 4.473 -9.994 -17.942 1.00 93.56 176 CYS A O 1
ATOM 1301 N N . GLU A 1 177 ? 6.561 -10.235 -18.743 1.00 92.44 177 GLU A N 1
ATOM 1302 C CA . GLU A 1 177 ? 6.483 -11.694 -18.906 1.00 92.44 177 GLU A CA 1
ATOM 1303 C C . GLU A 1 177 ? 6.337 -12.414 -17.556 1.00 92.44 177 GLU A C 1
ATOM 1305 O O . GLU A 1 177 ? 5.484 -13.290 -17.384 1.00 92.44 177 GLU A O 1
ATOM 1310 N N . ASP A 1 178 ? 7.123 -11.994 -16.562 1.00 93.81 178 ASP A N 1
ATOM 1311 C CA . ASP A 1 178 ? 7.149 -12.592 -15.230 1.00 93.81 178 ASP A CA 1
ATOM 1312 C C . ASP A 1 178 ? 6.940 -11.539 -14.134 1.00 93.81 178 ASP A C 1
ATOM 1314 O O . ASP A 1 178 ? 7.862 -10.858 -13.685 1.00 93.81 178 ASP A O 1
ATOM 1318 N N . ASN A 1 179 ? 5.695 -11.435 -13.669 1.00 93.88 179 ASN A N 1
ATOM 1319 C CA . ASN A 1 179 ? 5.309 -10.510 -12.606 1.00 93.88 179 ASN A CA 1
ATOM 1320 C C . ASN A 1 179 ? 5.850 -10.899 -11.221 1.00 93.88 179 ASN A C 1
ATOM 1322 O O . ASN A 1 179 ? 5.812 -10.071 -10.316 1.00 93.88 179 ASN A O 1
ATOM 1326 N N . THR A 1 180 ? 6.380 -12.113 -11.038 1.00 94.94 180 THR A N 1
ATOM 1327 C CA . THR A 1 180 ? 6.942 -12.549 -9.749 1.00 94.94 180 THR A CA 1
ATOM 1328 C C . THR A 1 180 ? 8.294 -11.896 -9.457 1.00 94.94 180 THR A C 1
ATOM 1330 O O . THR A 1 180 ? 8.716 -11.833 -8.299 1.00 94.94 180 THR A O 1
ATOM 1333 N N . LYS A 1 181 ? 8.944 -11.353 -10.491 1.00 97.06 181 LYS A N 1
ATOM 1334 C CA . LYS A 1 181 ? 10.209 -10.611 -10.416 1.00 97.06 181 LYS A CA 1
ATOM 1335 C C . LYS A 1 181 ? 10.025 -9.115 -10.151 1.00 97.06 181 LYS A C 1
ATOM 1337 O O . LYS A 1 181 ? 10.994 -8.437 -9.812 1.00 97.06 181 LYS A O 1
ATOM 1342 N N . TYR A 1 182 ? 8.801 -8.602 -10.284 1.00 97.75 182 TYR A N 1
ATOM 1343 C CA . TYR A 1 182 ? 8.479 -7.185 -10.132 1.00 97.75 182 TYR A CA 1
ATOM 1344 C C . TYR A 1 182 ? 7.877 -6.909 -8.754 1.00 97.75 182 TYR A C 1
ATOM 1346 O O . TYR A 1 182 ? 6.908 -7.553 -8.344 1.00 97.75 182 TYR A O 1
ATOM 1354 N N . LEU A 1 183 ? 8.412 -5.908 -8.053 1.00 98.38 183 LEU A N 1
ATOM 1355 C CA . LEU A 1 183 ? 7.788 -5.399 -6.831 1.00 98.38 183 LEU A CA 1
ATOM 1356 C C . LEU A 1 183 ? 6.499 -4.646 -7.154 1.00 98.38 183 LEU A C 1
ATOM 1358 O O . LEU A 1 183 ? 5.505 -4.822 -6.458 1.00 98.38 183 LEU A O 1
ATOM 1362 N N . PHE A 1 184 ? 6.504 -3.837 -8.214 1.00 97.69 184 PHE A N 1
ATOM 1363 C CA . PHE A 1 184 ? 5.382 -2.985 -8.592 1.00 97.69 184 PHE A CA 1
ATOM 1364 C C . PHE A 1 184 ? 4.562 -3.580 -9.738 1.00 97.69 184 PHE A C 1
ATOM 1366 O O . PHE A 1 184 ? 5.095 -4.010 -10.763 1.00 97.69 184 PHE A O 1
ATOM 1373 N N . TRP A 1 185 ? 3.242 -3.593 -9.566 1.00 95.94 185 TRP A N 1
ATOM 1374 C CA . TRP A 1 185 ? 2.300 -3.963 -10.610 1.00 95.94 185 TRP A CA 1
ATOM 1375 C C . TRP A 1 185 ? 2.099 -2.816 -11.600 1.00 95.94 185 TRP A C 1
ATOM 1377 O O . TRP A 1 185 ? 2.310 -2.998 -12.797 1.00 95.94 185 TRP A O 1
ATOM 1387 N N . ASP A 1 186 ? 1.746 -1.637 -11.094 1.00 94.44 186 ASP A N 1
ATOM 1388 C CA . ASP A 1 186 ? 1.626 -0.398 -11.862 1.00 94.44 186 ASP A CA 1
ATOM 1389 C C . ASP A 1 186 ? 2.625 0.649 -11.331 1.00 94.44 186 ASP A C 1
ATOM 1391 O O . ASP A 1 186 ? 3.564 0.305 -10.616 1.00 94.44 186 ASP A O 1
ATOM 1395 N N . SER A 1 187 ? 2.490 1.921 -11.700 1.00 94.56 187 SER A N 1
ATOM 1396 C CA . SER A 1 187 ? 3.449 2.957 -11.294 1.00 94.56 187 SER A CA 1
ATOM 1397 C C . SER A 1 187 ? 3.344 3.424 -9.827 1.00 94.56 187 SER A C 1
ATOM 1399 O O . SER A 1 187 ? 4.140 4.268 -9.406 1.00 94.56 187 SER A O 1
ATOM 1401 N N . TYR A 1 188 ? 2.410 2.868 -9.046 1.00 94.12 188 TYR A N 1
ATOM 1402 C CA . TYR A 1 188 ? 2.185 3.168 -7.624 1.00 94.12 188 TYR A CA 1
ATOM 1403 C C . TYR A 1 188 ? 2.065 1.914 -6.749 1.00 94.12 188 TYR A C 1
ATOM 1405 O O . TYR A 1 188 ? 2.557 1.895 -5.621 1.00 94.12 188 TYR A O 1
ATOM 1413 N N . HIS A 1 189 ? 1.392 0.880 -7.239 1.00 94.75 189 HIS A N 1
ATOM 1414 C CA . HIS A 1 189 ? 0.901 -0.223 -6.427 1.00 94.75 189 HIS A CA 1
ATOM 1415 C C . HIS A 1 189 ? 1.770 -1.475 -6.583 1.00 94.75 189 HIS A C 1
ATOM 1417 O O . HIS A 1 189 ? 2.094 -1.864 -7.710 1.00 94.75 189 HIS A O 1
ATOM 1423 N N . PRO A 1 190 ? 2.143 -2.138 -5.474 1.00 96.69 190 PRO A N 1
ATOM 1424 C CA . PRO A 1 190 ? 2.811 -3.431 -5.506 1.00 96.69 190 PRO A CA 1
ATOM 1425 C C . PRO A 1 190 ? 2.053 -4.550 -6.241 1.00 96.69 190 PRO A C 1
ATOM 1427 O O . PRO A 1 190 ? 0.827 -4.547 -6.378 1.00 96.69 190 PRO A O 1
ATOM 1430 N N . THR A 1 191 ? 2.800 -5.559 -6.687 1.00 96.81 191 THR A N 1
ATOM 1431 C CA . THR A 1 191 ? 2.254 -6.866 -7.073 1.00 96.81 191 THR A CA 1
ATOM 1432 C C . THR A 1 191 ? 1.697 -7.596 -5.847 1.00 96.81 191 THR A C 1
ATOM 1434 O O . THR A 1 191 ? 2.058 -7.278 -4.715 1.00 96.81 191 THR A O 1
ATOM 1437 N N . GLU A 1 192 ? 0.857 -8.617 -6.042 1.00 95.56 192 GLU A N 1
ATOM 1438 C CA . GLU A 1 192 ? 0.359 -9.475 -4.960 1.00 95.56 192 GLU A CA 1
ATOM 1439 C C . GLU A 1 192 ? 1.522 -10.051 -4.146 1.00 95.56 192 GLU A C 1
ATOM 1441 O O . GLU A 1 192 ? 1.438 -10.095 -2.926 1.00 95.56 192 GLU A O 1
ATOM 1446 N N . LYS A 1 193 ? 2.634 -10.437 -4.790 1.00 96.88 193 LYS A N 1
ATOM 1447 C CA . LYS A 1 193 ? 3.833 -10.907 -4.081 1.00 96.88 193 LYS A CA 1
ATOM 1448 C C . LYS A 1 193 ? 4.369 -9.837 -3.128 1.00 96.88 193 LYS A C 1
ATOM 1450 O O . LYS A 1 193 ? 4.630 -10.139 -1.968 1.00 96.88 193 LYS A O 1
ATOM 1455 N N . GLY A 1 194 ? 4.507 -8.597 -3.604 1.00 97.62 194 GLY A N 1
ATOM 1456 C CA . GLY A 1 194 ? 4.907 -7.468 -2.765 1.00 97.62 194 GLY A CA 1
ATOM 1457 C C . GLY A 1 194 ? 3.923 -7.230 -1.623 1.00 97.62 194 GLY A C 1
ATOM 1458 O O . GLY A 1 194 ? 4.329 -7.131 -0.468 1.00 97.62 194 GLY A O 1
ATOM 1459 N N . TYR A 1 195 ? 2.623 -7.213 -1.920 1.00 97.50 195 TYR A N 1
ATOM 1460 C CA . TYR A 1 195 ? 1.596 -7.035 -0.900 1.00 97.50 195 TYR A CA 1
ATOM 1461 C C . TYR A 1 195 ? 1.542 -8.166 0.120 1.00 97.50 195 TYR A C 1
ATOM 1463 O O . TYR A 1 195 ? 1.335 -7.872 1.288 1.00 97.50 195 TYR A O 1
ATOM 1471 N N . ARG A 1 196 ? 1.768 -9.421 -0.270 1.00 97.25 196 ARG A N 1
ATOM 1472 C CA . ARG A 1 196 ? 1.815 -10.560 0.651 1.00 97.25 196 ARG A CA 1
ATOM 1473 C C . ARG A 1 196 ? 2.933 -10.389 1.669 1.00 97.25 196 ARG A C 1
ATOM 1475 O O . ARG A 1 196 ? 2.654 -10.385 2.857 1.00 97.25 196 ARG A O 1
ATOM 1482 N N . ILE A 1 197 ? 4.152 -10.087 1.212 1.00 97.50 197 ILE A N 1
ATOM 1483 C CA . ILE A 1 197 ? 5.289 -9.819 2.109 1.00 97.50 197 ILE A CA 1
ATOM 1484 C C . ILE A 1 197 ? 4.972 -8.666 3.076 1.00 97.50 197 ILE A C 1
ATOM 1486 O O . ILE A 1 197 ? 5.257 -8.761 4.269 1.00 97.50 197 ILE A O 1
ATOM 1490 N N . LEU A 1 198 ? 4.369 -7.578 2.582 1.00 97.12 198 LEU A N 1
ATOM 1491 C CA . LEU A 1 198 ? 3.997 -6.433 3.419 1.00 97.12 198 LEU A CA 1
ATOM 1492 C C . LEU A 1 198 ? 2.900 -6.783 4.433 1.00 97.12 198 LEU A C 1
ATOM 1494 O O . LEU A 1 198 ? 3.014 -6.429 5.604 1.00 97.12 198 LEU A O 1
ATOM 1498 N N . VAL A 1 199 ? 1.841 -7.465 3.997 1.00 96.25 199 VAL A N 1
ATOM 1499 C CA . VAL A 1 199 ? 0.714 -7.857 4.851 1.00 96.25 199 VAL A CA 1
ATOM 1500 C C . VAL A 1 199 ? 1.165 -8.851 5.913 1.00 96.25 199 VAL A C 1
ATOM 1502 O O . VAL A 1 199 ? 0.788 -8.671 7.065 1.00 96.25 199 VAL A O 1
ATOM 1505 N N . ASP A 1 200 ? 2.030 -9.809 5.583 1.00 95.88 200 ASP A N 1
ATOM 1506 C CA . ASP A 1 200 ? 2.578 -10.762 6.551 1.00 95.88 200 ASP A CA 1
ATOM 1507 C C . ASP A 1 200 ? 3.326 -10.031 7.678 1.00 95.88 200 ASP A C 1
ATOM 1509 O O . ASP A 1 200 ? 3.078 -10.279 8.860 1.00 95.88 200 ASP A O 1
ATOM 1513 N N . GLN A 1 201 ? 4.181 -9.058 7.335 1.00 94.81 201 GLN A N 1
ATOM 1514 C CA . GLN A 1 201 ? 4.890 -8.229 8.321 1.00 94.81 201 GLN A CA 1
ATOM 1515 C C . GLN A 1 201 ? 3.929 -7.383 9.174 1.00 94.81 201 GLN A C 1
ATOM 1517 O O . GLN A 1 201 ? 4.129 -7.223 10.382 1.00 94.81 201 GLN A O 1
ATOM 1522 N N . ILE A 1 202 ? 2.874 -6.842 8.560 1.00 93.50 202 ILE A N 1
ATOM 1523 C CA . ILE A 1 202 ? 1.856 -6.039 9.249 1.00 93.50 202 ILE A CA 1
ATOM 1524 C C . ILE A 1 202 ? 1.047 -6.911 10.210 1.00 93.50 202 ILE A C 1
ATOM 1526 O O . ILE A 1 202 ? 0.880 -6.537 11.370 1.00 93.50 202 ILE A O 1
ATOM 1530 N N . LEU A 1 203 ? 0.572 -8.076 9.773 1.00 93.94 203 LEU A N 1
ATOM 1531 C CA . LEU A 1 203 ? -0.198 -8.989 10.613 1.00 93.94 203 LEU A CA 1
ATOM 1532 C C . LEU A 1 203 ? 0.644 -9.475 11.791 1.00 93.94 203 LEU A C 1
ATOM 1534 O O . LEU A 1 203 ? 0.190 -9.361 12.926 1.00 93.94 203 LEU A O 1
ATOM 1538 N N . GLN A 1 204 ? 1.895 -9.884 11.566 1.00 94.00 204 GLN A N 1
ATOM 1539 C CA . GLN A 1 204 ? 2.808 -10.282 12.646 1.00 94.00 204 GLN A CA 1
ATOM 1540 C C . GLN A 1 204 ? 2.946 -9.212 13.740 1.00 94.00 204 GLN A C 1
ATOM 1542 O O . GLN A 1 204 ? 3.023 -9.541 14.923 1.00 94.00 204 GLN A O 1
ATOM 1547 N N . LYS A 1 205 ? 2.964 -7.930 13.359 1.00 94.88 205 LYS A N 1
ATOM 1548 C CA . LYS A 1 205 ? 3.174 -6.819 14.294 1.00 94.88 205 LYS A CA 1
ATOM 1549 C C . LYS A 1 205 ? 1.888 -6.299 14.936 1.00 94.88 205 LYS A C 1
ATOM 1551 O O . LYS A 1 205 ? 1.912 -5.887 16.094 1.00 94.88 205 LYS A O 1
ATOM 1556 N N . TYR A 1 206 ? 0.786 -6.270 14.192 1.00 94.19 206 TYR A N 1
ATOM 1557 C CA . TYR A 1 206 ? -0.401 -5.500 14.565 1.00 94.19 206 TYR A CA 1
ATOM 1558 C C . TYR A 1 206 ? -1.658 -6.341 14.781 1.00 94.19 206 TYR A C 1
ATOM 1560 O O . TYR A 1 206 ? -2.600 -5.817 15.376 1.00 94.19 206 TYR A O 1
ATOM 1568 N N . VAL A 1 207 ? -1.696 -7.614 14.355 1.00 91.69 207 VAL A N 1
ATOM 1569 C CA . VAL A 1 207 ? -2.923 -8.425 14.444 1.00 91.69 207 VAL A CA 1
ATOM 1570 C C . VAL A 1 207 ? -3.412 -8.521 15.880 1.00 91.69 207 VAL A C 1
ATOM 1572 O O . VAL A 1 207 ? -4.534 -8.122 16.150 1.00 91.69 207 VAL A O 1
ATOM 1575 N N . ASN A 1 208 ? -2.537 -8.887 16.820 1.00 90.38 208 ASN A N 1
ATOM 1576 C CA . ASN A 1 208 ? -2.916 -9.039 18.223 1.00 90.38 208 ASN A CA 1
ATOM 1577 C C . ASN A 1 208 ? -3.463 -7.730 18.798 1.00 90.38 208 ASN A C 1
ATOM 1579 O O . ASN A 1 208 ? -4.485 -7.749 19.464 1.00 90.38 208 ASN A O 1
ATOM 1583 N N . ILE A 1 209 ? -2.859 -6.586 18.464 1.00 88.44 209 ILE A N 1
ATOM 1584 C CA . ILE A 1 209 ? -3.318 -5.271 18.936 1.00 88.44 209 ILE A CA 1
ATOM 1585 C C . ILE A 1 209 ? -4.724 -4.952 18.403 1.00 88.44 209 ILE A C 1
ATOM 1587 O O . ILE A 1 209 ? -5.528 -4.339 19.098 1.00 88.44 209 ILE A O 1
ATOM 1591 N N . LEU A 1 210 ? -5.026 -5.354 17.167 1.00 84.62 210 LEU A N 1
ATOM 1592 C CA . LEU A 1 210 ? -6.292 -5.065 16.492 1.00 84.62 210 LEU A CA 1
ATOM 1593 C C . LEU A 1 210 ? -7.348 -6.167 16.656 1.00 84.62 210 LEU A C 1
ATOM 1595 O O . LEU A 1 210 ? -8.490 -5.955 16.251 1.00 84.62 210 LEU A O 1
ATOM 1599 N N . THR A 1 211 ? -7.019 -7.319 17.243 1.00 81.50 211 THR A N 1
ATOM 1600 C CA . THR A 1 211 ? -7.963 -8.432 17.434 1.00 81.50 211 THR A CA 1
ATOM 1601 C C . THR A 1 211 ? -8.254 -8.741 18.896 1.00 81.50 211 THR A C 1
AT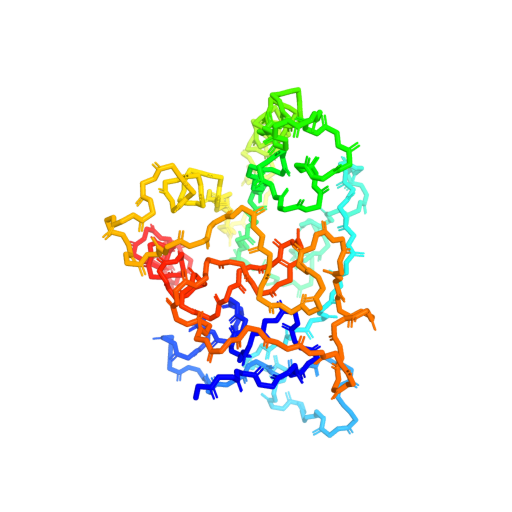OM 1603 O O . THR A 1 211 ? -9.384 -9.138 19.174 1.00 81.50 211 THR A O 1
ATOM 1606 N N . THR A 1 212 ? -7.341 -8.471 19.835 1.00 68.56 212 THR A N 1
ATOM 1607 C CA . THR A 1 212 ? -7.633 -8.502 21.286 1.00 68.56 212 THR A CA 1
ATOM 1608 C C . THR A 1 212 ? -8.347 -7.236 21.717 1.00 68.56 212 THR A C 1
ATOM 1610 O O . THR A 1 212 ? -9.450 -7.324 22.289 1.00 68.56 212 THR A O 1
#

Mean predicted aligned error: 4.9 Å

Solvent-accessible surface area (backbone atoms only — not comparable to full-atom values): 11571 Å² total; per-residue (Å²): 122,42,59,59,53,64,73,54,59,17,51,59,56,42,62,65,15,51,53,34,33,78,69,70,73,40,82,60,58,46,49,64,85,42,94,83,65,48,76,72,47,59,78,73,45,61,40,75,85,79,88,81,90,58,91,50,76,83,68,60,47,62,66,57,47,40,73,75,64,53,40,65,46,80,42,74,44,51,41,49,54,11,54,25,17,29,38,8,62,77,65,17,60,95,82,41,35,63,26,63,70,47,32,51,50,23,52,52,48,37,53,53,48,47,53,50,49,64,55,48,49,74,73,41,76,93,45,46,72,42,77,41,81,41,26,65,60,54,45,48,52,56,77,43,25,67,87,74,58,30,81,35,59,67,39,17,31,25,44,86,0,41,72,29,41,57,89,59,28,30,82,87,40,56,52,40,68,56,50,77,33,25,35,20,22,23,11,77,32,43,13,33,71,41,35,48,59,50,47,53,57,46,44,77,72,43,42,66,74,66,69,112

Foldseek 3Di:
DFQFQPLPQASDADLVQLVLVVVVLDNHAAAPPPPPDDPVSVVSHHDPVDDDDDPPCVVDPPVVVVVVPAAFEEDEAQALQQQFLQNLLPPVPPVSHRDVVSSVVSVVSLVVVVVVQVVVCVVSPNHQYDYQYPHVLLVCCQVVVVVLQAPAENAAQWARRRNDTSVNRHRPIGGHPDLCNYQHNHRGHGYPSVSNSSSVVRCVVCVVSRPD

pLDDT: mean 90.01, std 10.99, range [43.12, 98.44]

Sequence (212 aa):
MGGKPTGRFTNAKTPSDLIVNELGIKEVMSAYLDPYLRVEDLKTGVSFASGGCGFDPQTSSIAELYKLGARKIGVFGVPPIGSLPAQRTLAGGFSRGCVVEYNQAAQLANTKLSAAIASLSKNLLQSVLVLIDIYNPLLDLIVNPQKHGFEVVDKGCCGSGMIETVILCNKYSGTCEDNTKYLFWDSYHPTEKGYRILVDQILQKYVNILTT

Organism: Solanum tuberosum (NCBI:txid4113)

Secondary structure (DSSP, 8-state):
--PPP-SSSSSS--HHHHHHHHTTS-SSPEETT-TT--HHHHHT-EE--------STTTS-HHHHHHTT--EEEEEPP--GGGSHHHHHHHSTTTT---HHHHHHHHHHHHHHHHHHHHHTTTSTT-EEEEE--HHHHHHHHHSGGGGT-SEEEEESBTTSSS--TTTSSTTS-B-S-GGGEEESSSSSBPHHHHHHHHHHHHHHHHHHHH-

Nearest PDB structures (foldseek):
  8h0c-assembly1_A  TM=7.235E-01  e=5.664E-07  Vibrio alginolyticus
  8a26-assembly1_A  TM=6.849E-01  e=1.904E-06  Legionella pneumophila str. Corby
  6jl2-assembly3_C  TM=6.828E-01  e=3.603E-06  Vibrio vulnificus
  8hwp-assembly1_A  TM=6.818E-01  e=4.930E-05  Photobacterium sp. J15
  5xtu-assembly1_A  TM=6.127E-01  e=1.883E-04  Photobacterium sp. J15(2011)

InterPro domains:
  IPR001087 GDSL lipase/esterase [PF00657] (62-202)
  IPR036514 SGNH hydrolase superfamily [G3DSA:3.40.50.1110] (1-61)
  IPR036514 SGNH hydrolase superfamily [G3DSA:3.40.50.1110] (62-208)
  IPR050592 GDSL lipolytic enzyme [PTHR45642] (62-202)

Radius of gyration: 17.78 Å; Cα contacts (8 Å, |Δi|>4): 341; chains: 1; bounding box: 45×35×48 Å